Protein AF-A0A7J4HRZ2-F1 (afdb_monomer_lite)

Foldseek 3Di:
DDDPDPPDVVVVVVVVVVLCVQQDLADPPADADDPCQAAAFDLDADLQFGTYQHNLLVVLLVQLVVCCCVVCVPPCVPPVNVVVVVLVVQLVLLVQCLRLNVDRGRSHRPSRNSRVSNVVSSVVSSVSSLVVVLVVCVVVVHHNVVSVVVSVVRSCVGHVVSVVSNNPDDDQPPVLFPDSCQLVVLLVVLVVDDAQQAEDELALPQVSQVVSRYDDPNPDPVSVVCSLCVLVDALVRVLVVCVVVVHFKYKDFLVNQQVRVCVRPNNVSCVPRVVVRVVRNVPVVQWAWDDDDPNGMTMTTGDD

Radius of gyration: 27.43 Å; chains: 1; bounding box: 64×68×75 Å

Sequence (304 aa):
MSSVSVKNPEILQKLLTLWKSFTSAGGSASRAYSVNDFLIAKESNMINAPIGIGLVVSLLVLFGLLYVLWKYRSSIVEEKNSWLAITLFWLIFTFWAVNGATFPVSVARGPFRSWMLLAIPVAILAAEATYLLMRIGKKIKVPTMIVLILVVVGVLFTSGIQKYKYNTIIWPTSGSFVQSAEPFEYGQWFATIPPNTLVFLYAPRDKLVIGYNAYSCAWCEDIAVFRGTILERDVSELHSFLTSHQYEYLILNGAMDRKFFTSTFSENKTNELLPKRYEEIQKSGLFAPVYYKENMFLVLKVKY

Secondary structure (DSSP, 8-state):
------S-HHHHHHHHHHHHHHH---STT-----HHHHHS--SS-BTTB-----HHHHHHHHHHHHHHHHHHTTTTTSGGGHHHHHHHHHHHHHHHHHTTTTSSS-SSSSGGGHHHHHHHHHHHHHHHHHHHHHHHHHHTT--HHHHHHHHHHHHIIIIIHHHHHHHTS---STTT-SSTTHHHHHHHHHTTS-TT-BEEESSS-HHHHHHTT-B--TT-HHHHHHHHHTTTS-HHHHHHHHHHTT--EEEE-HHHHHHHHHHHH-HHHHHHHHHHHHHHHHHSSSEEEEEEETTTEEEEEEP-

Structure (mmCIF, N/CA/C/O backbone):
data_AF-A0A7J4HRZ2-F1
#
_entry.id   AF-A0A7J4HRZ2-F1
#
loop_
_atom_site.group_PDB
_atom_site.id
_atom_site.type_symbol
_atom_site.label_atom_id
_atom_site.label_alt_id
_atom_site.label_comp_id
_atom_site.label_asym_id
_atom_site.label_entity_id
_atom_site.label_seq_id
_atom_site.pdbx_PDB_ins_code
_atom_site.Cartn_x
_atom_site.Cartn_y
_atom_site.Cartn_z
_atom_site.occupancy
_atom_site.B_iso_or_equiv
_atom_site.auth_seq_id
_atom_site.auth_comp_id
_atom_site.auth_asym_id
_atom_site.auth_atom_id
_atom_site.pdbx_PDB_model_num
ATOM 1 N N . MET A 1 1 ? 25.160 46.588 13.344 1.00 49.69 1 MET A N 1
ATOM 2 C CA . MET A 1 1 ? 24.678 45.191 13.357 1.00 49.69 1 MET A CA 1
ATOM 3 C C . MET A 1 1 ? 25.573 44.388 12.431 1.00 49.69 1 MET A C 1
ATOM 5 O O . MET A 1 1 ? 25.513 44.578 11.226 1.00 49.69 1 MET A O 1
ATOM 9 N N . SER A 1 2 ? 26.485 43.604 12.998 1.00 52.53 2 SER A N 1
ATOM 10 C CA . SER A 1 2 ? 27.401 42.732 12.263 1.00 52.53 2 SER A CA 1
ATOM 11 C C . SER A 1 2 ? 26.620 41.559 11.671 1.00 52.53 2 SER A C 1
ATOM 13 O O . SER A 1 2 ? 25.968 40.807 12.394 1.00 52.53 2 SER A O 1
ATOM 15 N N . SER A 1 3 ? 26.653 41.418 10.349 1.00 59.59 3 SER A N 1
ATOM 16 C CA . SER A 1 3 ? 26.085 40.270 9.652 1.00 59.59 3 SER A CA 1
ATOM 17 C C . SER A 1 3 ? 26.877 39.018 10.031 1.00 59.59 3 SER A C 1
ATOM 19 O O . SER A 1 3 ? 28.076 38.908 9.775 1.00 59.59 3 SER A O 1
ATOM 21 N N . VAL A 1 4 ? 26.212 38.060 10.676 1.00 63.72 4 VAL A N 1
ATOM 22 C CA . VAL A 1 4 ? 26.792 36.738 10.928 1.00 63.72 4 VAL A CA 1
ATOM 23 C C . VAL A 1 4 ? 26.856 36.013 9.585 1.00 63.72 4 VAL A C 1
ATOM 25 O O . VAL A 1 4 ? 25.856 35.500 9.090 1.00 63.72 4 VAL A O 1
ATOM 28 N N . SER A 1 5 ? 28.034 36.022 8.965 1.00 71.56 5 SER A N 1
ATOM 29 C CA . SER A 1 5 ? 28.316 35.244 7.759 1.00 71.56 5 SER A CA 1
ATOM 30 C C . SER A 1 5 ? 28.285 33.754 8.109 1.00 71.56 5 SER A C 1
ATOM 32 O O . SER A 1 5 ? 29.153 33.253 8.830 1.00 71.56 5 SER A O 1
ATOM 34 N N . VAL A 1 6 ? 27.250 33.047 7.648 1.00 72.44 6 VAL A N 1
ATOM 35 C CA . VAL A 1 6 ? 27.119 31.593 7.810 1.00 72.44 6 VAL A CA 1
ATOM 36 C C . VAL A 1 6 ? 28.201 30.932 6.955 1.00 72.44 6 VAL A C 1
ATOM 38 O O . VAL A 1 6 ? 28.062 30.801 5.745 1.00 72.44 6 VAL A O 1
ATOM 41 N N . LYS A 1 7 ? 29.302 30.522 7.592 1.00 77.56 7 LYS A N 1
ATOM 42 C CA . LYS A 1 7 ? 30.515 30.004 6.932 1.00 77.56 7 LYS A CA 1
ATOM 43 C C . LYS A 1 7 ? 30.358 28.659 6.204 1.00 77.56 7 LYS A C 1
ATOM 45 O O . LYS A 1 7 ? 31.344 28.179 5.656 1.00 77.56 7 LYS A O 1
ATOM 50 N N . ASN A 1 8 ? 29.183 28.024 6.193 1.00 84.19 8 ASN A N 1
ATOM 51 C CA . ASN A 1 8 ? 29.030 26.732 5.522 1.00 84.19 8 ASN A CA 1
ATOM 52 C C . ASN A 1 8 ? 27.616 26.504 4.939 1.00 84.19 8 ASN A C 1
ATOM 54 O O . ASN A 1 8 ? 26.732 26.005 5.647 1.00 84.19 8 ASN A O 1
ATOM 58 N N . PRO A 1 9 ? 27.378 26.861 3.662 1.00 87.44 9 PRO A N 1
ATOM 59 C CA . PRO A 1 9 ? 26.077 26.686 3.013 1.00 87.44 9 PRO A CA 1
ATOM 60 C C . PRO A 1 9 ? 25.652 25.211 2.892 1.00 87.44 9 PRO A C 1
ATOM 62 O O . PRO A 1 9 ? 24.455 24.926 2.931 1.00 87.44 9 PRO A O 1
ATOM 65 N N . GLU A 1 10 ? 26.595 24.262 2.838 1.00 92.75 10 GLU A N 1
ATOM 66 C CA . GLU A 1 10 ? 26.275 22.830 2.750 1.00 92.75 10 GLU A CA 1
ATOM 67 C C . GLU A 1 10 ? 25.619 22.295 4.028 1.00 92.75 10 GLU A C 1
ATOM 69 O O . GLU A 1 10 ? 24.669 21.513 3.963 1.00 92.75 10 GLU A O 1
ATOM 74 N N . ILE A 1 11 ? 26.096 22.721 5.205 1.00 91.00 11 ILE A N 1
ATOM 75 C CA . ILE A 1 11 ? 25.516 22.304 6.492 1.00 91.00 11 ILE A CA 1
ATOM 76 C C . ILE A 1 11 ? 24.083 22.823 6.605 1.00 91.00 11 ILE A C 1
ATOM 78 O O . ILE A 1 11 ? 23.183 22.068 6.974 1.00 91.00 11 ILE A O 1
ATOM 82 N N . LEU A 1 12 ? 23.853 24.087 6.233 1.00 90.31 12 LEU A N 1
ATOM 83 C CA . LEU A 1 12 ? 22.515 24.672 6.232 1.00 90.31 12 LEU A CA 1
ATOM 84 C C . LEU A 1 12 ? 21.583 23.913 5.278 1.00 90.31 12 LEU A C 1
ATOM 86 O O . LEU A 1 12 ? 20.459 23.586 5.652 1.00 90.31 12 LEU A O 1
ATOM 90 N N . GLN A 1 13 ? 22.054 23.561 4.080 1.00 91.44 13 GLN A N 1
ATOM 91 C CA . GLN A 1 13 ? 21.267 22.796 3.113 1.00 91.44 13 GLN A CA 1
ATOM 92 C C . GLN A 1 13 ? 20.943 21.378 3.611 1.00 91.44 13 GLN A C 1
ATOM 94 O O . GLN A 1 13 ? 19.802 20.928 3.471 1.00 91.44 13 GLN A O 1
ATOM 99 N N . LYS A 1 14 ? 21.896 20.682 4.247 1.00 93.25 14 LYS A N 1
ATOM 100 C CA . LYS A 1 14 ? 21.658 19.371 4.879 1.00 93.25 14 LYS A CA 1
ATOM 101 C C . LYS A 1 14 ? 20.633 19.470 6.008 1.00 93.25 14 LYS A C 1
ATOM 103 O O . LYS A 1 14 ? 19.711 18.659 6.051 1.00 93.25 14 LYS A O 1
ATOM 108 N N . LEU A 1 15 ? 20.733 20.487 6.867 1.00 91.94 15 LEU A N 1
ATOM 109 C CA . LEU A 1 15 ? 19.772 20.730 7.948 1.00 91.94 15 LEU A CA 1
ATOM 110 C C . LEU A 1 15 ? 18.375 21.065 7.417 1.00 91.94 15 LEU A C 1
ATOM 112 O O . LEU A 1 15 ? 17.395 20.519 7.913 1.00 91.94 15 LEU A O 1
ATOM 116 N N . LEU A 1 16 ? 18.268 21.896 6.377 1.00 90.94 16 LEU A N 1
ATOM 117 C CA . LEU A 1 16 ? 16.991 22.206 5.727 1.00 90.94 16 LEU A CA 1
ATOM 118 C C . LEU A 1 16 ? 16.372 20.971 5.068 1.00 90.94 16 LEU A C 1
ATOM 120 O O . LEU A 1 16 ? 15.163 20.769 5.151 1.00 90.94 16 LEU A O 1
ATOM 124 N N . THR A 1 17 ? 17.189 20.121 4.445 1.00 89.62 17 THR A N 1
ATOM 125 C CA . THR A 1 17 ? 16.730 18.865 3.833 1.00 89.62 17 THR A CA 1
ATOM 126 C C . THR A 1 17 ? 16.243 17.888 4.898 1.00 89.62 17 THR A C 1
ATOM 128 O O . THR A 1 17 ? 15.174 17.295 4.753 1.00 89.62 17 THR A O 1
ATOM 131 N N . LEU A 1 18 ? 16.985 17.769 6.002 1.00 89.44 18 LEU A N 1
ATOM 132 C CA . LEU A 1 18 ? 16.605 16.967 7.158 1.00 89.44 18 LEU A CA 1
ATOM 133 C C . LEU A 1 18 ? 15.296 17.480 7.778 1.00 89.44 18 LEU A C 1
ATOM 135 O O . LEU A 1 18 ? 14.373 16.698 7.995 1.00 89.44 18 LEU A O 1
ATOM 139 N N . TRP A 1 19 ? 15.179 18.794 7.981 1.00 87.94 19 TRP A N 1
ATOM 140 C CA . TRP A 1 19 ? 13.969 19.442 8.485 1.00 87.94 19 TRP A CA 1
ATOM 141 C C . TRP A 1 19 ? 12.771 19.202 7.565 1.00 87.94 19 TRP A C 1
ATOM 143 O O . TRP A 1 19 ? 11.729 18.735 8.016 1.00 87.94 19 TRP A O 1
ATOM 153 N N . LYS A 1 20 ? 12.932 19.415 6.253 1.00 86.50 20 LYS A N 1
ATOM 154 C CA . LYS A 1 20 ? 11.901 19.125 5.245 1.00 86.50 20 LYS A CA 1
ATOM 155 C C . LYS A 1 20 ? 11.483 17.653 5.263 1.00 86.50 20 LYS A C 1
ATOM 157 O O . LYS A 1 20 ? 10.320 17.335 5.039 1.00 86.50 20 LYS A O 1
ATOM 162 N N . SER A 1 21 ? 12.416 16.750 5.551 1.00 84.75 21 SER A N 1
ATOM 163 C CA . SER A 1 21 ? 12.147 15.322 5.717 1.00 84.75 21 SER A CA 1
ATOM 164 C C . SER A 1 21 ? 11.303 15.003 6.965 1.00 84.75 21 SER A C 1
ATOM 166 O O . SER A 1 21 ? 10.549 14.032 6.929 1.00 84.75 21 SER A O 1
ATOM 168 N N . PHE A 1 22 ? 11.403 15.800 8.037 1.00 83.88 22 PHE A N 1
ATOM 169 C CA . PHE A 1 22 ? 10.576 15.674 9.250 1.00 83.88 22 PHE A CA 1
ATOM 170 C C . PHE A 1 22 ? 9.198 16.339 9.122 1.00 83.88 22 PHE A C 1
ATOM 172 O O . PHE A 1 22 ? 8.230 15.890 9.736 1.00 83.88 22 PHE A O 1
ATOM 179 N N . THR A 1 23 ? 9.090 17.405 8.328 1.00 84.31 23 THR A N 1
ATOM 180 C CA . THR A 1 23 ? 7.823 18.126 8.122 1.00 84.31 23 THR A CA 1
ATOM 181 C C . THR A 1 23 ? 7.008 17.577 6.951 1.00 84.31 23 THR A C 1
ATOM 183 O O . THR A 1 23 ? 5.796 17.762 6.895 1.00 84.31 23 THR A O 1
ATOM 186 N N . SER A 1 24 ? 7.635 16.858 6.016 1.00 83.06 24 SER A N 1
ATOM 187 C CA . SER A 1 24 ? 6.926 16.205 4.919 1.00 83.06 24 SER A CA 1
ATOM 188 C C . SER A 1 24 ? 6.319 14.878 5.366 1.00 83.06 24 SER A C 1
ATOM 190 O O . SER A 1 24 ? 7.028 13.928 5.698 1.00 83.06 24 SER A O 1
ATOM 192 N N . ALA A 1 25 ? 4.994 14.770 5.267 1.00 79.69 25 ALA A N 1
ATOM 193 C CA . ALA A 1 25 ? 4.287 13.514 5.499 1.00 79.69 25 ALA A CA 1
ATOM 194 C C . ALA A 1 25 ? 4.686 12.389 4.526 1.00 79.69 25 ALA A C 1
ATOM 196 O O . ALA A 1 25 ? 4.450 11.215 4.820 1.00 79.69 25 ALA A O 1
ATOM 197 N N . GLY A 1 26 ? 5.311 12.720 3.385 1.00 81.81 26 GLY A N 1
ATOM 198 C CA . GLY A 1 26 ? 5.715 11.763 2.351 1.00 81.81 26 GLY A CA 1
ATOM 199 C C . GLY A 1 26 ? 4.555 10.899 1.845 1.00 81.81 26 GLY A C 1
ATOM 200 O O . GLY A 1 26 ? 3.407 11.136 2.190 1.00 81.81 26 GLY A O 1
ATOM 201 N N . GLY A 1 27 ? 4.841 9.862 1.055 1.00 75.44 27 GLY A N 1
ATOM 202 C CA . GLY A 1 27 ? 3.848 8.874 0.608 1.00 75.44 27 GLY A CA 1
ATOM 203 C C . GLY A 1 27 ? 2.909 9.359 -0.506 1.00 75.44 27 GLY A C 1
ATOM 204 O O . GLY A 1 27 ? 2.382 10.464 -0.474 1.00 75.44 27 GLY A O 1
ATOM 205 N N . SER A 1 28 ? 2.664 8.497 -1.493 1.00 73.06 28 SER A N 1
ATOM 206 C CA . SER A 1 28 ? 1.896 8.832 -2.704 1.00 73.06 28 SER A CA 1
ATOM 207 C C . SER A 1 28 ? 0.395 9.045 -2.485 1.00 73.06 28 SER A C 1
ATOM 209 O O . SER A 1 28 ? -0.273 9.562 -3.371 1.00 73.06 28 SER A O 1
ATOM 211 N N . ALA A 1 29 ? -0.144 8.639 -1.334 1.00 80.88 29 ALA A N 1
ATOM 212 C CA . ALA A 1 29 ? -1.575 8.703 -1.028 1.00 80.88 29 ALA A CA 1
ATOM 213 C C . ALA A 1 29 ? -1.879 9.505 0.250 1.00 80.88 29 ALA A C 1
ATOM 215 O O . ALA A 1 29 ? -2.926 9.348 0.880 1.00 80.88 29 ALA A O 1
ATOM 216 N N . SER A 1 30 ? -0.932 10.337 0.676 1.00 84.12 30 SER A N 1
ATOM 217 C CA . SER A 1 30 ? -1.064 11.148 1.881 1.00 84.12 30 SER A CA 1
ATOM 218 C C . SER A 1 30 ? -1.935 12.365 1.613 1.00 84.12 30 SER A C 1
ATOM 220 O O . SER A 1 30 ? -1.711 13.099 0.656 1.00 84.12 30 SER A O 1
ATOM 222 N N . ARG A 1 31 ? -2.930 12.586 2.474 1.00 89.50 31 ARG A N 1
ATOM 223 C CA . ARG A 1 31 ? -3.844 13.727 2.395 1.00 89.50 31 ARG A CA 1
ATOM 224 C C . ARG A 1 31 ? -4.221 14.210 3.787 1.00 89.50 31 ARG A C 1
ATOM 226 O O . ARG A 1 31 ? -4.095 13.461 4.755 1.00 89.50 31 ARG A O 1
ATOM 233 N N . ALA A 1 32 ? -4.700 15.446 3.869 1.00 92.12 32 ALA A N 1
ATOM 234 C CA . ALA A 1 32 ? -5.362 15.947 5.063 1.00 92.12 32 ALA A CA 1
ATOM 235 C C . ALA A 1 32 ? -6.686 15.197 5.278 1.00 92.12 32 ALA A C 1
ATOM 237 O O . ALA A 1 32 ? -7.450 15.010 4.327 1.00 92.12 32 ALA A O 1
ATOM 238 N N . TYR A 1 33 ? -6.946 14.771 6.514 1.00 93.50 33 TYR A N 1
ATOM 239 C CA . TYR A 1 33 ? -8.198 14.122 6.897 1.00 93.50 33 TYR A CA 1
ATOM 240 C C . TYR A 1 33 ? -9.051 15.091 7.709 1.00 93.50 33 TYR A C 1
ATOM 242 O O . TYR A 1 33 ? -8.569 15.780 8.603 1.00 93.50 33 TYR A O 1
ATOM 250 N N . SER A 1 34 ? -10.335 15.138 7.385 1.00 95.56 34 SER A N 1
ATOM 251 C CA . SER A 1 34 ? -11.344 15.874 8.139 1.00 95.56 34 SER A CA 1
ATOM 252 C C . SER A 1 34 ? -12.011 14.965 9.171 1.00 95.56 34 SER A C 1
ATOM 254 O O . SER A 1 34 ? -11.944 13.741 9.070 1.00 95.56 34 SER A O 1
ATOM 256 N N . VAL A 1 35 ? -12.752 15.542 10.121 1.00 95.88 35 VAL A N 1
ATOM 257 C CA . VAL A 1 35 ? -13.598 14.768 11.053 1.00 95.88 35 VAL A CA 1
ATOM 258 C C . VAL A 1 35 ? -14.550 13.834 10.295 1.00 95.88 35 VAL A C 1
ATOM 260 O O . VAL A 1 35 ? -14.752 12.685 10.688 1.00 95.88 35 VAL A O 1
ATOM 263 N N . ASN A 1 36 ? -15.069 14.287 9.152 1.00 96.88 36 ASN A N 1
ATOM 264 C CA . ASN A 1 36 ? -15.947 13.491 8.302 1.00 96.88 36 ASN A CA 1
ATOM 265 C C . ASN A 1 36 ? -15.268 12.219 7.764 1.00 96.88 36 ASN A C 1
ATOM 267 O O . ASN A 1 36 ? -15.927 11.200 7.576 1.00 96.88 36 ASN A O 1
ATOM 271 N N . ASP A 1 37 ? -13.950 12.245 7.543 1.00 95.69 37 ASP A N 1
ATOM 272 C CA . ASP A 1 37 ? -13.200 11.060 7.119 1.00 95.69 37 ASP A CA 1
ATOM 273 C C . ASP A 1 37 ? -13.092 9.998 8.222 1.00 95.69 37 ASP A C 1
ATOM 275 O O . ASP A 1 37 ? -12.865 8.838 7.902 1.00 95.69 37 ASP A O 1
ATOM 279 N N . PHE A 1 38 ? -13.286 10.353 9.498 1.00 96.38 38 PHE A N 1
ATOM 280 C CA . PHE A 1 38 ? -13.367 9.390 10.602 1.00 96.38 38 PHE A CA 1
ATOM 281 C C . PHE A 1 38 ? -14.792 8.859 10.785 1.00 96.38 38 PHE A C 1
ATOM 283 O O . PHE A 1 38 ? -14.981 7.647 10.935 1.00 96.38 38 PHE A O 1
ATOM 290 N N . LEU A 1 39 ? -15.783 9.756 10.748 1.00 97.19 39 LEU A N 1
ATOM 291 C CA . LEU A 1 39 ? -17.184 9.437 11.038 1.00 97.19 39 LEU A CA 1
ATOM 292 C C . LEU A 1 39 ? -17.875 8.652 9.916 1.00 97.19 39 LEU A C 1
ATOM 294 O O . LEU A 1 39 ? -18.731 7.818 10.201 1.00 97.19 39 LEU A O 1
ATOM 298 N N . ILE A 1 40 ? -17.523 8.897 8.651 1.00 96.44 40 ILE A N 1
ATOM 299 C CA . ILE A 1 40 ? -18.178 8.266 7.499 1.00 96.44 40 ILE A CA 1
ATOM 300 C C . ILE A 1 40 ? -17.199 7.328 6.797 1.00 96.44 40 ILE A C 1
ATOM 302 O O . ILE A 1 40 ? -16.198 7.766 6.225 1.00 96.44 40 ILE A O 1
ATOM 306 N N . ALA A 1 41 ? -17.513 6.030 6.807 1.00 94.06 41 ALA A N 1
ATOM 307 C CA . ALA A 1 41 ? -16.794 5.044 6.010 1.00 94.06 41 ALA A CA 1
ATOM 308 C C . ALA A 1 41 ? -16.973 5.348 4.518 1.00 94.06 41 ALA A C 1
ATOM 310 O O . ALA A 1 41 ? -18.094 5.504 4.033 1.00 94.06 41 ALA A O 1
ATOM 311 N N . LYS A 1 42 ? -15.861 5.458 3.790 1.00 91.12 42 LYS A N 1
ATOM 312 C CA . LYS A 1 42 ? -15.889 5.782 2.360 1.00 91.12 42 LYS A CA 1
ATOM 313 C C . LYS A 1 42 ? -16.223 4.541 1.534 1.00 91.12 42 LYS A C 1
ATOM 315 O O . LYS A 1 42 ? -15.669 3.472 1.784 1.00 91.12 42 LYS A O 1
ATOM 320 N N . GLU A 1 43 ? -17.089 4.708 0.532 1.00 85.38 43 GLU A N 1
ATOM 321 C CA . GLU A 1 43 ? -17.445 3.644 -0.420 1.00 85.38 43 GLU A CA 1
ATOM 322 C C . GLU A 1 43 ? -16.293 3.299 -1.369 1.00 85.38 43 GLU A C 1
ATOM 324 O O . GLU A 1 43 ? -16.121 2.141 -1.736 1.00 85.38 43 GLU A O 1
ATOM 329 N N . SER A 1 44 ? -15.484 4.297 -1.731 1.00 83.75 44 SER A N 1
ATOM 330 C CA . SER A 1 44 ? -14.210 4.129 -2.426 1.00 83.75 44 SER A CA 1
ATOM 331 C C . SER A 1 44 ? -13.072 4.296 -1.425 1.00 83.75 44 SER A C 1
ATOM 333 O O . SER A 1 44 ? -12.949 5.355 -0.800 1.00 83.75 44 SER A O 1
ATOM 335 N N . ASN A 1 45 ? -12.236 3.278 -1.266 1.00 82.31 45 ASN A N 1
ATOM 336 C CA . ASN A 1 45 ? -11.157 3.285 -0.287 1.00 82.31 45 ASN A CA 1
ATOM 337 C C . ASN A 1 45 ? -9.778 2.978 -0.895 1.00 82.31 45 ASN A C 1
ATOM 339 O O . ASN A 1 45 ? -9.587 3.098 -2.095 1.00 82.31 45 ASN A O 1
ATOM 343 N N . MET A 1 46 ? -8.776 2.645 -0.088 1.00 81.81 46 MET A N 1
ATOM 344 C CA . MET A 1 46 ? -7.529 2.050 -0.584 1.00 81.81 46 MET A CA 1
ATOM 345 C C . MET A 1 46 ? -7.455 0.595 -0.124 1.00 81.81 46 MET A C 1
ATOM 347 O O . MET A 1 46 ? -7.850 0.314 1.007 1.00 81.81 46 MET A O 1
ATOM 351 N N . ILE A 1 47 ? -6.913 -0.307 -0.959 1.00 76.12 47 ILE A N 1
ATOM 352 C CA . ILE A 1 47 ? -6.807 -1.759 -0.667 1.00 76.12 47 ILE A CA 1
ATOM 353 C C . ILE A 1 47 ? -6.248 -2.008 0.733 1.00 76.12 47 ILE A C 1
ATOM 355 O O . ILE A 1 47 ? -6.715 -2.861 1.476 1.00 76.12 47 ILE A O 1
ATOM 359 N N . ASN A 1 48 ? -5.216 -1.251 1.090 1.00 76.19 48 ASN A N 1
ATOM 360 C CA . ASN A 1 48 ? -4.422 -1.456 2.291 1.00 76.19 48 ASN A CA 1
ATOM 361 C C . ASN A 1 48 ? -4.713 -0.444 3.408 1.00 76.19 48 ASN A C 1
ATOM 363 O O . ASN A 1 48 ? -3.992 -0.435 4.403 1.00 76.19 48 ASN A O 1
ATOM 367 N N . ALA A 1 49 ? -5.704 0.436 3.249 1.00 83.31 49 ALA A N 1
ATOM 368 C CA . ALA A 1 49 ? -5.951 1.519 4.198 1.00 83.31 49 ALA A CA 1
ATOM 369 C C . ALA A 1 49 ? -7.408 2.006 4.148 1.00 83.31 49 ALA A C 1
ATOM 371 O O . ALA A 1 49 ? -7.673 3.077 3.599 1.00 83.31 49 ALA A O 1
ATOM 372 N N . PRO A 1 50 ? -8.363 1.244 4.714 1.00 84.69 50 PRO A N 1
ATOM 373 C CA . PRO A 1 50 ? -9.746 1.676 4.766 1.00 84.69 50 PRO A CA 1
ATOM 374 C C . PRO A 1 50 ? -9.927 2.903 5.678 1.00 84.69 50 PRO A C 1
ATOM 376 O O . PRO A 1 50 ? -9.796 2.819 6.897 1.00 84.69 50 PRO A O 1
ATOM 379 N N . ILE A 1 51 ? -10.267 4.038 5.076 1.00 92.81 51 ILE A N 1
ATOM 380 C CA . ILE A 1 51 ? -10.609 5.312 5.709 1.00 92.81 51 ILE A CA 1
ATOM 381 C C . ILE A 1 51 ? -12.041 5.265 6.250 1.00 92.81 51 ILE A C 1
ATOM 383 O O . ILE A 1 51 ? -12.967 4.823 5.559 1.00 92.81 51 ILE A O 1
ATOM 387 N N . GLY A 1 52 ? -12.207 5.773 7.471 1.00 94.56 52 GLY A N 1
ATOM 388 C CA . GLY A 1 52 ? -13.482 5.872 8.175 1.00 94.56 52 GLY A CA 1
ATOM 389 C C . GLY A 1 52 ? -13.763 4.671 9.068 1.00 94.56 52 GLY A C 1
ATOM 390 O O . GLY A 1 52 ? -13.794 3.515 8.637 1.00 94.56 52 GLY A O 1
ATOM 391 N N . ILE A 1 53 ? -13.982 4.943 10.353 1.00 96.12 53 ILE A N 1
ATOM 392 C CA . ILE A 1 53 ? -14.337 3.924 11.350 1.00 96.12 53 ILE A CA 1
ATOM 393 C C . ILE A 1 53 ? -15.858 3.760 11.482 1.00 96.12 53 ILE A C 1
ATOM 395 O O . ILE A 1 53 ? -16.314 2.675 11.840 1.00 96.12 53 ILE A O 1
ATOM 399 N N . GLY A 1 54 ? -16.629 4.774 11.078 1.00 97.00 54 GLY A N 1
ATOM 400 C CA . GLY A 1 54 ? -18.092 4.785 11.124 1.00 97.00 54 GLY A CA 1
ATOM 401 C C . GLY A 1 54 ? -18.625 5.461 12.384 1.00 97.00 54 GLY A C 1
ATOM 402 O O . GLY A 1 54 ? -18.031 5.343 13.455 1.00 97.00 54 GLY A O 1
ATOM 403 N N . LEU A 1 55 ? -19.768 6.137 12.257 1.00 97.88 55 LEU A N 1
ATOM 404 C CA . LEU A 1 55 ? -20.342 6.985 13.303 1.00 97.88 55 LEU A CA 1
ATOM 405 C C . LEU A 1 55 ? -20.535 6.243 14.630 1.00 97.88 55 LEU A C 1
ATOM 407 O O . LEU A 1 55 ? -20.166 6.762 15.680 1.00 97.88 55 LEU A O 1
ATOM 411 N N . VAL A 1 56 ? -21.069 5.019 14.591 1.00 98.38 56 VAL A N 1
ATOM 412 C CA . VAL A 1 56 ? -21.312 4.225 15.806 1.00 98.38 56 VAL A CA 1
ATOM 413 C C . VAL A 1 56 ? -20.001 3.907 16.520 1.00 98.38 56 VAL A C 1
ATOM 415 O O . VAL A 1 56 ? -19.902 4.110 17.728 1.00 98.38 56 VAL A O 1
ATOM 418 N N . VAL A 1 57 ? -18.966 3.485 15.787 1.00 98.31 57 VAL A N 1
ATOM 419 C CA . VAL A 1 57 ? -17.646 3.210 16.375 1.00 98.31 57 VAL A CA 1
ATOM 420 C C . VAL A 1 57 ? -17.019 4.494 16.913 1.00 98.31 57 VAL A C 1
ATOM 422 O O . VAL A 1 57 ? -16.487 4.483 18.016 1.00 98.31 57 VAL A O 1
ATOM 425 N N . SER A 1 58 ? -17.118 5.616 16.195 1.00 98.25 58 SER A N 1
ATOM 426 C CA . SER A 1 58 ? -16.614 6.909 16.673 1.00 98.25 58 SER A CA 1
ATOM 427 C C . SER A 1 58 ? -17.266 7.343 17.988 1.00 98.25 58 SER A C 1
ATOM 429 O O . SER A 1 58 ? -16.565 7.786 18.896 1.00 98.25 58 SER A O 1
ATOM 431 N N . LEU A 1 59 ? -18.586 7.177 18.119 1.00 98.38 59 LEU A N 1
ATOM 432 C CA . LEU A 1 59 ? -19.307 7.475 19.358 1.00 98.38 59 LEU A CA 1
ATOM 433 C C . LEU A 1 59 ? -18.906 6.525 20.490 1.00 98.38 59 LEU A C 1
ATOM 435 O O . LEU A 1 59 ? -18.674 6.979 21.609 1.00 98.38 59 LEU A O 1
ATOM 439 N N . LEU A 1 60 ? -18.766 5.225 20.209 1.00 98.62 60 LEU A N 1
ATOM 440 C CA . LEU A 1 60 ? -18.273 4.256 21.190 1.00 98.62 60 LEU A CA 1
ATOM 441 C C . LEU A 1 60 ? -16.862 4.611 21.665 1.00 98.62 60 LEU A C 1
ATOM 443 O O . LEU A 1 60 ? -16.624 4.616 22.865 1.00 98.62 60 LEU A O 1
ATOM 447 N N . VAL A 1 61 ? -15.943 4.976 20.770 1.00 98.56 61 VAL A N 1
ATOM 448 C CA . VAL A 1 61 ? -14.593 5.418 21.157 1.00 98.56 61 VAL A CA 1
ATOM 449 C C . VAL A 1 61 ? -14.653 6.661 22.035 1.00 98.56 61 VAL A C 1
ATOM 451 O O . VAL A 1 61 ? -13.970 6.703 23.054 1.00 98.56 61 VAL A O 1
ATOM 454 N N . LEU A 1 62 ? -15.482 7.651 21.688 1.00 98.38 62 LEU A N 1
ATOM 455 C CA . LEU A 1 62 ? -15.645 8.860 22.494 1.00 98.38 62 LEU A CA 1
ATOM 456 C C . LEU A 1 62 ? -16.168 8.530 23.901 1.00 98.38 62 LEU A C 1
ATOM 458 O O . LEU A 1 62 ? -15.592 8.982 24.890 1.00 98.38 62 LEU A O 1
ATOM 462 N N . PHE A 1 63 ? -17.212 7.705 24.013 1.00 98.38 63 PHE A N 1
ATOM 463 C CA . PHE A 1 63 ? -17.735 7.274 25.312 1.00 98.38 63 PHE A CA 1
ATOM 464 C C . PHE A 1 63 ? -16.731 6.430 26.096 1.00 98.38 63 PHE A C 1
ATOM 466 O O . PHE A 1 63 ? -16.597 6.617 27.303 1.00 98.38 63 PHE A O 1
ATOM 473 N N . GLY A 1 64 ? -16.007 5.536 25.424 1.00 98.50 64 GLY A N 1
ATOM 474 C CA . GLY A 1 64 ? -14.963 4.707 26.018 1.00 98.50 64 GLY A CA 1
ATOM 475 C C . GLY A 1 64 ? -13.825 5.555 26.566 1.00 98.50 64 GLY A C 1
ATOM 476 O O . GLY A 1 64 ? -13.420 5.366 27.707 1.00 98.50 64 GLY A O 1
ATOM 477 N N . LEU A 1 65 ? -13.376 6.552 25.802 1.00 98.56 65 LEU A N 1
ATOM 478 C CA . LEU A 1 65 ? -12.363 7.515 26.221 1.00 98.56 65 LEU A CA 1
ATOM 479 C C . LEU A 1 65 ? -12.814 8.297 27.461 1.00 98.56 65 LEU A C 1
ATOM 481 O O . LEU A 1 65 ? -12.096 8.322 28.459 1.00 98.56 65 LEU A O 1
ATOM 485 N N . LEU A 1 66 ? -14.013 8.891 27.429 1.00 98.38 66 LEU A N 1
ATOM 486 C CA . LEU A 1 66 ? -14.562 9.637 28.566 1.00 98.38 66 LEU A CA 1
ATOM 487 C C . LEU A 1 66 ? -14.718 8.748 29.806 1.00 98.38 66 LEU A C 1
ATOM 489 O O . LEU A 1 66 ? -14.368 9.158 30.911 1.00 98.38 66 LEU A O 1
ATOM 493 N N . TYR A 1 67 ? -15.203 7.520 29.629 1.00 98.25 67 TYR A N 1
ATOM 494 C CA . TYR A 1 67 ? -15.360 6.551 30.707 1.00 98.25 67 TYR A CA 1
ATOM 495 C C . TYR A 1 67 ? -14.022 6.125 31.308 1.00 98.25 67 TYR A C 1
ATOM 497 O O . TYR A 1 67 ? -13.890 6.125 32.531 1.00 98.25 67 TYR A O 1
ATOM 505 N N . VAL A 1 68 ? -13.034 5.787 30.475 1.00 98.19 68 VAL A N 1
ATOM 506 C CA . VAL A 1 68 ? -11.698 5.387 30.928 1.00 98.19 68 VAL A CA 1
ATOM 507 C C . VAL A 1 68 ? -11.054 6.526 31.709 1.00 98.19 68 VAL A C 1
ATOM 509 O O . VAL A 1 68 ? -10.627 6.320 32.845 1.00 98.19 68 VAL A O 1
ATOM 512 N N . LEU A 1 69 ? -11.060 7.739 31.149 1.00 97.94 69 LEU A N 1
ATOM 513 C CA . LEU A 1 69 ? -10.502 8.917 31.807 1.00 97.94 69 LEU A CA 1
ATOM 514 C C . LEU A 1 69 ? -11.223 9.224 33.118 1.00 97.94 69 LEU A C 1
ATOM 516 O O . LEU A 1 69 ? -10.564 9.468 34.118 1.00 97.94 69 LEU A O 1
ATOM 520 N N . TRP A 1 70 ? -12.554 9.165 33.169 1.00 97.94 70 TRP A N 1
ATOM 521 C CA . TRP A 1 70 ? -13.289 9.435 34.405 1.00 97.94 70 TRP A CA 1
ATOM 522 C C . TRP A 1 70 ? -13.044 8.362 35.467 1.00 97.94 70 TRP A C 1
ATOM 524 O O . TRP A 1 70 ? -12.689 8.672 36.606 1.00 97.94 70 TRP A O 1
ATOM 534 N N . LYS A 1 71 ? -13.282 7.093 35.120 1.00 97.44 71 LYS A N 1
ATOM 535 C CA . LYS A 1 71 ? -13.297 5.978 36.073 1.00 97.44 71 LYS A CA 1
ATOM 536 C C . LYS A 1 71 ? -11.898 5.618 36.562 1.00 97.44 71 LYS A C 1
ATOM 538 O O . LYS A 1 71 ? -11.754 5.248 37.724 1.00 97.44 71 LYS A O 1
ATOM 543 N N . TYR A 1 72 ? -10.894 5.715 35.694 1.00 97.31 72 TYR A N 1
ATOM 544 C CA . TYR A 1 72 ? -9.528 5.288 35.987 1.00 97.31 72 TYR A CA 1
ATOM 545 C C . TYR A 1 72 ? -8.552 6.459 36.174 1.00 97.31 72 TYR A C 1
ATOM 547 O O . TYR A 1 72 ? -7.364 6.206 36.317 1.00 97.31 72 TYR A O 1
ATOM 555 N N . ARG A 1 73 ? -9.000 7.728 36.243 1.00 96.50 73 ARG A N 1
ATOM 556 C CA . ARG A 1 73 ? -8.111 8.912 36.376 1.00 96.50 73 ARG A CA 1
ATOM 557 C C . ARG A 1 73 ? -6.981 8.773 37.398 1.00 96.50 73 ARG A C 1
ATOM 559 O O . ARG A 1 73 ? -5.881 9.239 37.142 1.00 96.50 73 ARG A O 1
ATOM 566 N N . SER A 1 74 ? -7.253 8.164 38.551 1.00 97.12 74 SER A N 1
ATOM 567 C CA . SER A 1 74 ? -6.285 8.023 39.645 1.00 97.12 74 SER A CA 1
ATOM 568 C C . SER A 1 74 ? -5.507 6.710 39.611 1.00 97.12 74 SER A C 1
ATOM 570 O O . SER A 1 74 ? -4.528 6.581 40.332 1.00 97.12 74 SER A O 1
ATOM 572 N N . SER A 1 75 ? -5.942 5.739 38.806 1.00 97.31 75 SER A N 1
ATOM 573 C CA . SER A 1 75 ? -5.412 4.373 38.793 1.00 97.31 75 SER A CA 1
ATOM 574 C C . SER A 1 75 ? -4.933 3.917 37.417 1.00 97.31 75 SER A C 1
ATOM 576 O O . SER A 1 75 ? -4.574 2.755 37.259 1.00 97.31 75 SER A O 1
ATOM 578 N N . ILE A 1 76 ? -4.917 4.796 36.410 1.00 96.38 76 ILE A N 1
ATOM 579 C CA . ILE A 1 76 ? -4.568 4.445 35.025 1.00 96.38 76 ILE A CA 1
ATOM 580 C C . ILE A 1 76 ? -3.102 4.021 34.864 1.00 96.38 76 ILE A C 1
ATOM 582 O O . ILE A 1 76 ? -2.782 3.250 33.966 1.00 96.38 76 ILE A O 1
ATOM 586 N N . VAL A 1 77 ? -2.226 4.505 35.750 1.00 95.19 77 VAL A N 1
ATOM 587 C CA . VAL A 1 77 ? -0.788 4.185 35.769 1.00 95.19 77 VAL A CA 1
ATOM 588 C C . VAL A 1 77 ? -0.481 3.005 36.705 1.00 95.19 77 VAL A C 1
ATOM 590 O O . VAL A 1 77 ? 0.645 2.524 36.740 1.00 95.19 77 VAL A O 1
ATOM 593 N N . GLU A 1 78 ? -1.467 2.494 37.452 1.00 97.38 78 GLU A N 1
ATOM 594 C CA . GLU A 1 78 ? -1.274 1.279 38.252 1.00 97.38 78 GLU A CA 1
ATOM 595 C C . GLU A 1 78 ? -1.022 0.077 37.335 1.00 97.38 78 GLU A C 1
ATOM 597 O O . GLU A 1 78 ? -1.633 -0.038 36.273 1.00 97.38 78 GLU A O 1
ATOM 602 N N . GLU A 1 79 ? -0.181 -0.862 37.771 1.00 96.62 79 GLU A N 1
ATOM 603 C CA . GLU A 1 79 ? 0.259 -2.021 36.980 1.00 96.62 79 GLU A CA 1
ATOM 604 C C . GLU A 1 79 ? -0.907 -2.767 36.305 1.00 96.62 79 GLU A C 1
ATOM 606 O O . GLU A 1 79 ? -0.894 -2.980 35.091 1.00 96.62 79 GLU A O 1
ATOM 611 N N . LYS A 1 80 ? -1.982 -3.039 37.060 1.00 96.88 80 LYS A N 1
ATOM 612 C CA . LYS A 1 80 ? -3.199 -3.723 36.579 1.00 96.88 80 LYS A CA 1
ATOM 613 C C . LYS A 1 80 ? -3.966 -2.979 35.472 1.00 96.88 80 LYS A C 1
ATOM 615 O O . LYS A 1 80 ? -4.747 -3.591 34.749 1.00 96.88 80 LYS A O 1
ATOM 620 N N . ASN A 1 81 ? -3.774 -1.666 35.360 1.00 96.75 81 ASN A N 1
ATOM 621 C CA . ASN A 1 81 ? -4.461 -0.782 34.416 1.00 96.75 81 ASN A CA 1
ATOM 622 C C . ASN A 1 81 ? -3.500 -0.151 33.396 1.00 96.75 81 ASN A C 1
ATOM 624 O O . ASN A 1 81 ? -3.950 0.605 32.540 1.00 96.75 81 ASN A O 1
ATOM 628 N N . SER A 1 82 ? -2.203 -0.456 33.456 1.00 96.50 82 SER A N 1
ATOM 629 C CA . SER A 1 82 ? -1.166 0.131 32.596 1.00 96.50 82 SER A CA 1
ATOM 630 C C . SER A 1 82 ? -1.473 -0.006 31.098 1.00 96.50 82 SER A C 1
ATOM 632 O O . SER A 1 82 ? -1.181 0.893 30.309 1.00 96.50 82 SER A O 1
ATOM 634 N N . TRP A 1 83 ? -2.157 -1.081 30.701 1.00 97.56 83 TRP A N 1
ATOM 635 C CA . TRP A 1 83 ? -2.641 -1.290 29.336 1.00 97.56 83 TRP A CA 1
ATOM 636 C C . TRP A 1 83 ? -3.605 -0.188 28.856 1.00 97.56 83 TRP A C 1
ATOM 638 O O . TRP A 1 83 ? -3.614 0.128 27.665 1.00 97.56 83 TRP A O 1
ATOM 648 N N . LEU A 1 84 ? -4.376 0.448 29.751 1.00 97.69 84 LEU A N 1
ATOM 649 C CA . LEU A 1 84 ? -5.219 1.605 29.426 1.00 97.69 84 LEU A CA 1
ATOM 650 C C . LEU A 1 84 ? -4.356 2.822 29.107 1.00 97.69 84 LEU A C 1
ATOM 652 O O . LEU A 1 84 ? -4.595 3.479 28.097 1.00 97.69 84 LEU A O 1
ATOM 656 N N . ALA A 1 85 ? -3.326 3.099 29.913 1.00 97.75 85 ALA A N 1
ATOM 657 C CA . ALA A 1 85 ? -2.382 4.180 29.633 1.00 97.75 85 ALA A CA 1
ATOM 658 C C . ALA A 1 85 ? -1.679 3.969 28.282 1.00 97.75 85 ALA A C 1
ATOM 660 O O . ALA A 1 85 ? -1.626 4.892 27.468 1.00 97.75 85 ALA A O 1
ATOM 661 N N . ILE A 1 86 ? -1.228 2.738 28.005 1.00 98.12 86 ILE A N 1
ATOM 662 C CA . ILE A 1 86 ? -0.637 2.352 26.714 1.00 98.12 86 ILE A CA 1
ATOM 663 C C . ILE A 1 86 ? -1.642 2.567 25.577 1.00 98.12 86 ILE A C 1
ATOM 665 O O . ILE A 1 86 ? -1.292 3.155 24.559 1.00 98.12 86 ILE A O 1
ATOM 669 N N . THR A 1 87 ? -2.899 2.154 25.754 1.00 98.44 87 THR A N 1
ATOM 670 C CA . THR A 1 87 ? -3.959 2.327 24.748 1.00 98.44 87 THR A CA 1
ATOM 671 C C . THR A 1 87 ? -4.232 3.803 24.459 1.00 98.44 87 THR A C 1
ATOM 673 O O . THR A 1 87 ? -4.356 4.180 23.296 1.00 98.44 87 THR A O 1
ATOM 676 N N . LEU A 1 88 ? -4.295 4.657 25.486 1.00 98.38 88 LEU A N 1
ATOM 677 C CA . LEU A 1 88 ? -4.502 6.099 25.315 1.00 98.38 88 LEU A CA 1
ATOM 678 C C . LEU A 1 88 ? -3.312 6.773 24.633 1.00 98.38 88 LEU A C 1
ATOM 680 O O . LEU A 1 88 ? -3.502 7.572 23.716 1.00 98.38 88 LEU A O 1
ATOM 684 N N . PHE A 1 89 ? -2.089 6.426 25.038 1.00 97.81 89 PHE A N 1
ATOM 685 C CA . PHE A 1 89 ? -0.881 6.896 24.366 1.00 97.81 89 PHE A CA 1
ATOM 686 C C . PHE A 1 89 ? -0.878 6.471 22.893 1.00 97.81 89 PHE A C 1
ATOM 688 O O . PHE A 1 89 ? -0.652 7.293 22.004 1.00 97.81 89 PHE A O 1
ATOM 695 N N . TRP A 1 90 ? -1.211 5.208 22.621 1.00 98.00 90 TRP A N 1
ATOM 696 C CA . TRP A 1 90 ? -1.285 4.672 21.269 1.00 98.00 90 TRP A CA 1
ATOM 697 C C . TRP A 1 90 ? -2.375 5.363 20.442 1.00 98.00 90 TRP A C 1
ATOM 699 O O . TRP A 1 90 ? -2.132 5.695 19.280 1.00 98.00 90 TRP A O 1
ATOM 709 N N . LEU A 1 91 ? -3.540 5.658 21.029 1.00 98.12 91 LEU A N 1
ATOM 710 C CA . LEU A 1 91 ? -4.597 6.432 20.377 1.00 98.12 91 LEU A CA 1
ATOM 711 C C . LEU A 1 91 ? -4.082 7.808 19.946 1.00 98.12 91 LEU A C 1
ATOM 713 O O . LEU A 1 91 ? -4.242 8.172 18.786 1.00 98.12 91 LEU A O 1
ATOM 717 N N . ILE A 1 92 ? -3.439 8.553 20.849 1.00 97.19 92 ILE A N 1
ATOM 718 C CA . ILE A 1 92 ? -2.896 9.887 20.551 1.00 97.19 92 ILE A CA 1
ATOM 719 C C . ILE A 1 92 ? -1.847 9.793 19.442 1.00 97.19 92 ILE A C 1
ATOM 721 O O . ILE A 1 92 ? -1.918 10.523 18.453 1.00 97.19 92 ILE A O 1
ATOM 725 N N . PHE A 1 93 ? -0.903 8.860 19.577 1.00 96.38 93 PHE A N 1
ATOM 726 C CA . PHE A 1 93 ? 0.183 8.676 18.622 1.00 96.38 93 PHE A CA 1
ATOM 727 C C . PHE A 1 93 ? -0.331 8.308 17.225 1.00 96.38 93 PHE A C 1
ATOM 729 O O . PHE A 1 93 ? 0.075 8.906 16.230 1.00 96.38 93 PHE A O 1
ATOM 736 N N . THR A 1 94 ? -1.264 7.359 17.129 1.00 96.19 94 THR A N 1
ATOM 737 C CA . THR A 1 94 ? -1.830 6.935 15.838 1.00 96.19 94 THR A CA 1
ATOM 738 C C . THR A 1 94 ? -2.789 7.957 15.250 1.00 96.19 94 THR A C 1
ATOM 740 O O . THR A 1 94 ? -2.800 8.131 14.034 1.00 96.19 94 THR A O 1
ATOM 743 N N . PHE A 1 95 ? -3.546 8.684 16.074 1.00 95.94 95 PHE A N 1
ATOM 744 C CA . PHE A 1 95 ? -4.381 9.788 15.609 1.00 95.94 95 PHE A CA 1
ATOM 745 C C . PHE A 1 95 ? -3.530 10.919 15.023 1.00 95.94 95 PHE A C 1
ATOM 747 O O . PHE A 1 95 ? -3.843 11.433 13.946 1.00 95.94 95 PHE A O 1
ATOM 754 N N . TRP A 1 96 ? -2.418 11.263 15.680 1.00 95.19 96 TRP A N 1
ATOM 755 C CA . TRP A 1 96 ? -1.435 12.198 15.136 1.00 95.19 96 TRP A CA 1
ATOM 756 C C . TRP A 1 96 ? -0.835 11.653 13.835 1.00 95.19 96 TRP A C 1
ATOM 758 O O . TRP A 1 96 ? -0.839 12.347 12.821 1.00 95.19 96 TRP A O 1
ATOM 768 N N . ALA A 1 97 ? -0.414 10.387 13.809 1.00 94.19 97 ALA A N 1
ATOM 769 C CA . ALA A 1 97 ? 0.146 9.751 12.619 1.00 94.19 97 ALA A CA 1
ATOM 770 C C . ALA A 1 97 ? -0.820 9.744 11.418 1.00 94.19 97 ALA A C 1
ATOM 772 O O . ALA A 1 97 ? -0.385 9.983 10.293 1.00 94.19 97 ALA A O 1
ATOM 773 N N . VAL A 1 98 ? -2.118 9.492 11.631 1.00 94.88 98 VAL A N 1
ATOM 774 C CA . VAL A 1 98 ? -3.157 9.565 10.584 1.00 94.88 98 VAL A CA 1
ATOM 775 C C . VAL A 1 98 ? -3.325 10.992 10.067 1.00 94.88 98 VAL A C 1
ATOM 777 O O . VAL A 1 98 ? -3.493 11.199 8.871 1.00 94.88 98 VAL A O 1
ATOM 780 N N . ASN A 1 99 ? -3.216 11.989 10.937 1.00 94.62 99 ASN A N 1
ATOM 781 C CA . ASN A 1 99 ? -3.303 13.403 10.578 1.00 94.62 99 ASN A CA 1
ATOM 782 C C . ASN A 1 99 ? -1.928 14.025 10.258 1.00 94.62 99 ASN A C 1
ATOM 784 O O . ASN A 1 99 ? -1.783 15.245 10.238 1.00 94.62 99 ASN A O 1
ATOM 788 N N . GLY A 1 100 ? -0.898 13.216 9.983 1.00 92.00 100 GLY A N 1
ATOM 789 C CA . GLY A 1 100 ? 0.474 13.702 9.780 1.00 92.00 100 GLY A CA 1
ATOM 790 C C . GLY A 1 100 ? 0.626 14.722 8.643 1.00 92.00 100 GLY A C 1
ATOM 791 O O . GLY A 1 100 ? 1.554 15.517 8.663 1.00 92.00 100 GLY A O 1
ATOM 792 N N . ALA A 1 101 ? -0.310 14.754 7.686 1.00 89.38 101 ALA A N 1
ATOM 793 C CA . ALA A 1 101 ? -0.333 15.741 6.603 1.00 89.38 101 ALA A CA 1
ATOM 794 C C . ALA A 1 101 ? -0.808 17.144 7.033 1.00 89.38 101 ALA A C 1
ATOM 796 O O . ALA A 1 101 ? -0.533 18.109 6.327 1.00 89.38 101 ALA A O 1
ATOM 797 N N . THR A 1 102 ? -1.538 17.263 8.146 1.00 89.88 102 THR A N 1
ATOM 798 C CA . THR A 1 102 ? -2.025 18.552 8.673 1.00 89.88 102 THR A CA 1
ATOM 799 C C . THR A 1 102 ? -1.174 19.086 9.816 1.00 89.88 102 THR A C 1
ATOM 801 O O . THR A 1 102 ? -1.220 20.278 10.105 1.00 89.88 102 THR A O 1
ATOM 804 N N . PHE A 1 103 ? -0.416 18.222 10.492 1.00 86.50 103 PHE A N 1
ATOM 805 C CA . PHE A 1 103 ? 0.461 18.637 11.579 1.00 86.50 103 PHE A CA 1
ATOM 806 C C . PHE A 1 103 ? 1.806 19.161 11.049 1.00 86.50 103 PHE A C 1
ATOM 808 O O . PHE A 1 103 ? 2.316 18.646 10.057 1.00 86.50 103 PHE A O 1
ATOM 815 N N . PRO A 1 104 ? 2.422 20.155 11.719 1.00 82.50 104 PRO A N 1
ATOM 816 C CA . PRO A 1 104 ? 3.696 20.737 11.284 1.00 82.50 104 PRO A CA 1
ATOM 817 C C . PRO A 1 104 ? 4.864 19.746 11.368 1.00 82.50 104 PRO A C 1
ATOM 819 O O . PRO A 1 104 ? 5.846 19.882 10.645 1.00 82.50 104 PRO A O 1
ATOM 822 N N . VAL A 1 105 ? 4.750 18.745 12.245 1.00 84.19 105 VAL A N 1
ATOM 823 C CA . VAL A 1 105 ? 5.687 17.629 12.367 1.00 84.19 105 VAL A CA 1
ATOM 824 C C . VAL A 1 105 ? 4.932 16.355 12.019 1.00 84.19 105 VAL A C 1
ATOM 826 O O . VAL A 1 105 ? 3.970 15.992 12.708 1.00 84.19 105 VAL A O 1
ATOM 829 N N . SER A 1 106 ? 5.363 15.677 10.954 1.00 82.06 106 SER A N 1
ATOM 830 C CA . SER A 1 106 ? 4.759 14.411 10.558 1.00 82.06 106 SER A CA 1
ATOM 831 C C . SER A 1 106 ? 5.437 13.269 11.299 1.00 82.06 106 SER A C 1
ATOM 833 O O . SER A 1 106 ? 6.558 12.875 10.987 1.00 82.06 106 SER A O 1
ATOM 835 N N . VAL A 1 107 ? 4.733 12.706 12.278 1.00 81.69 107 VAL A N 1
ATOM 836 C CA . VAL A 1 107 ? 5.235 11.586 13.091 1.00 81.69 107 VAL A CA 1
ATOM 837 C C . VAL A 1 107 ? 5.288 10.274 12.298 1.00 81.69 107 VAL A C 1
ATOM 839 O O . VAL A 1 107 ? 6.041 9.367 12.641 1.00 81.69 107 VAL A O 1
ATOM 842 N N . ALA A 1 108 ? 4.533 10.173 11.199 1.00 81.38 108 ALA A N 1
ATOM 843 C CA . ALA A 1 108 ? 4.541 9.012 10.317 1.00 81.38 108 ALA A CA 1
ATOM 844 C C . ALA A 1 108 ? 4.717 9.418 8.853 1.00 81.38 108 ALA A C 1
ATOM 846 O O . ALA A 1 108 ? 4.093 10.366 8.374 1.00 81.38 108 ALA A O 1
ATOM 847 N N . ARG A 1 109 ? 5.533 8.655 8.118 1.00 83.19 109 ARG A N 1
ATOM 848 C CA . ARG A 1 109 ? 5.582 8.742 6.657 1.00 83.19 109 ARG A CA 1
ATOM 849 C C . ARG A 1 109 ? 4.466 7.892 6.058 1.00 83.19 109 ARG A C 1
ATOM 851 O O . ARG A 1 109 ? 4.376 6.699 6.336 1.00 83.19 109 ARG A O 1
ATOM 858 N N . GLY A 1 110 ? 3.636 8.496 5.216 1.00 85.94 110 GLY A N 1
ATOM 859 C CA . GLY A 1 110 ? 2.450 7.858 4.645 1.00 85.94 110 GLY A CA 1
ATOM 860 C C . GLY A 1 110 ? 1.282 7.715 5.631 1.00 85.94 110 GLY A C 1
ATOM 861 O O . GLY A 1 110 ? 0.885 6.581 5.906 1.00 85.94 110 GLY A O 1
ATOM 862 N N . PRO A 1 111 ? 0.676 8.824 6.108 1.00 89.06 111 PRO A N 1
ATOM 863 C CA . PRO A 1 111 ? -0.465 8.820 7.030 1.00 89.06 111 PRO A CA 1
ATOM 864 C C . PRO A 1 111 ? -1.623 7.883 6.670 1.00 89.06 111 PRO A C 1
ATOM 866 O O . PRO A 1 111 ? -2.304 7.372 7.554 1.00 89.06 111 PRO A O 1
ATOM 869 N N . PHE A 1 112 ? -1.834 7.600 5.380 1.00 88.50 112 PHE A N 1
ATOM 870 C CA . PHE A 1 112 ? -2.837 6.628 4.940 1.00 88.50 112 PHE A CA 1
ATOM 871 C C . PHE A 1 112 ? -2.621 5.228 5.546 1.00 88.50 112 PHE A C 1
ATOM 873 O O . PHE A 1 112 ? -3.587 4.568 5.908 1.00 88.50 112 PHE A O 1
ATOM 880 N N . ARG A 1 113 ? -1.375 4.784 5.754 1.00 90.19 113 ARG A N 1
ATOM 881 C CA . ARG A 1 113 ? -1.094 3.474 6.368 1.00 90.19 113 ARG A CA 1
ATOM 882 C C . ARG A 1 113 ? -1.360 3.455 7.868 1.00 90.19 113 ARG A C 1
ATOM 884 O O . ARG A 1 113 ? -1.618 2.393 8.416 1.00 90.19 113 ARG A O 1
ATOM 891 N N . SER A 1 114 ? -1.348 4.607 8.528 1.00 93.44 114 SER A N 1
ATOM 892 C CA . SER A 1 114 ? -1.548 4.705 9.976 1.00 93.44 114 SER A CA 1
ATOM 893 C C . SER A 1 114 ? -2.979 4.366 10.408 1.00 93.44 114 SER A C 1
ATOM 895 O O . SER A 1 114 ? -3.194 4.053 11.577 1.00 93.44 114 SER A O 1
ATOM 897 N N . TRP A 1 115 ? -3.949 4.350 9.484 1.00 94.00 115 TRP A N 1
ATOM 898 C CA . TRP A 1 115 ? -5.335 3.956 9.769 1.00 94.00 115 TRP A CA 1
ATOM 899 C C . TRP A 1 115 ? -5.447 2.541 10.344 1.00 94.00 115 TRP A C 1
ATOM 901 O O . TRP A 1 115 ? -6.235 2.321 11.263 1.00 94.00 115 TRP A O 1
ATOM 911 N N . MET A 1 116 ? -4.635 1.593 9.860 1.00 93.38 116 MET A N 1
ATOM 912 C CA . MET A 1 116 ? -4.650 0.221 10.387 1.00 93.38 116 MET A CA 1
ATOM 913 C C . MET A 1 116 ? -4.128 0.157 11.827 1.00 93.38 116 MET A C 1
ATOM 915 O O . MET A 1 116 ? -4.633 -0.617 12.631 1.00 93.38 116 MET A O 1
ATOM 919 N N . LEU A 1 117 ? -3.151 1.005 12.166 1.00 94.50 117 LEU A N 1
ATOM 920 C CA . LEU A 1 117 ? -2.590 1.080 13.514 1.00 94.50 117 LEU A CA 1
ATOM 921 C C . LEU A 1 117 ? -3.561 1.773 14.472 1.00 94.50 117 LEU A C 1
ATOM 923 O O . LEU A 1 117 ? -3.707 1.328 15.604 1.00 94.50 117 LEU A O 1
ATOM 927 N N . LEU A 1 118 ? -4.265 2.812 14.005 1.00 96.56 118 LEU A N 1
ATOM 928 C CA . LEU A 1 118 ? -5.317 3.495 14.763 1.00 96.56 118 LEU A CA 1
ATOM 929 C C . LEU A 1 118 ? -6.478 2.556 15.124 1.00 96.56 118 LEU A C 1
ATOM 931 O O . LEU A 1 118 ? -7.096 2.717 16.176 1.00 96.56 118 LEU A O 1
ATOM 935 N N . ALA A 1 119 ? -6.773 1.565 14.278 1.00 95.81 119 ALA A N 1
ATOM 936 C CA . ALA A 1 119 ? -7.866 0.626 14.512 1.00 95.81 119 ALA A CA 1
ATOM 937 C C . ALA A 1 119 ? -7.711 -0.168 15.824 1.00 95.81 119 ALA A C 1
ATOM 939 O O . ALA A 1 119 ? -8.721 -0.523 16.428 1.00 95.81 119 ALA A O 1
ATOM 940 N N . ILE A 1 120 ? -6.478 -0.402 16.289 1.00 97.19 120 ILE A N 1
ATOM 941 C CA . ILE A 1 120 ? -6.193 -1.178 17.505 1.00 97.19 120 ILE A CA 1
ATOM 942 C C . ILE A 1 120 ? -6.695 -0.455 18.770 1.00 97.19 120 ILE A C 1
ATOM 944 O O . ILE A 1 120 ? -7.598 -0.983 19.423 1.00 97.19 120 ILE A O 1
ATOM 948 N N . PRO A 1 121 ? -6.209 0.755 19.122 1.00 98.31 121 PRO A N 1
ATOM 949 C CA . PRO A 1 121 ? -6.720 1.468 20.291 1.00 98.31 121 PRO A CA 1
ATOM 950 C C . PRO A 1 121 ? -8.200 1.855 20.148 1.00 98.31 121 PRO A C 1
ATOM 952 O O . PRO A 1 121 ? -8.927 1.869 21.140 1.00 98.31 121 PRO A O 1
ATOM 955 N N . VAL A 1 122 ? -8.676 2.102 18.920 1.00 98.19 122 VAL A N 1
ATOM 956 C CA . VAL A 1 122 ? -10.103 2.320 18.631 1.00 98.19 122 VAL A CA 1
ATOM 957 C C . VAL A 1 122 ? -10.951 1.110 19.033 1.00 98.19 122 VAL A C 1
ATOM 959 O O . VAL A 1 122 ? -11.959 1.281 19.717 1.00 98.19 122 VAL A O 1
ATOM 962 N N . ALA A 1 123 ? -10.551 -0.106 18.651 1.00 98.12 123 ALA A N 1
ATOM 963 C CA . ALA A 1 123 ? -11.295 -1.321 18.975 1.00 98.12 123 ALA A CA 1
ATOM 964 C C . ALA A 1 123 ? -11.348 -1.573 20.489 1.00 98.12 123 ALA A C 1
ATOM 966 O O . ALA A 1 123 ? -12.409 -1.901 21.019 1.00 98.12 123 ALA A O 1
ATOM 967 N N . ILE A 1 124 ? -10.231 -1.354 21.190 1.00 98.44 124 ILE A N 1
ATOM 968 C CA . ILE A 1 124 ? -10.140 -1.515 22.648 1.00 98.44 124 ILE A CA 1
ATOM 969 C C . ILE A 1 124 ? -11.087 -0.540 23.366 1.00 98.44 124 ILE A C 1
ATOM 971 O O . ILE A 1 124 ? -11.896 -0.955 24.198 1.00 98.44 124 ILE A O 1
ATOM 975 N N . LEU A 1 125 ? -11.049 0.751 23.020 1.00 98.62 125 LEU A N 1
ATOM 976 C CA . LEU A 1 125 ? -11.921 1.752 23.645 1.00 98.62 125 LEU A CA 1
ATOM 977 C C . LEU A 1 125 ? -13.399 1.538 23.304 1.00 98.62 125 LEU A C 1
ATOM 979 O O . LEU A 1 125 ? -14.262 1.708 24.166 1.00 98.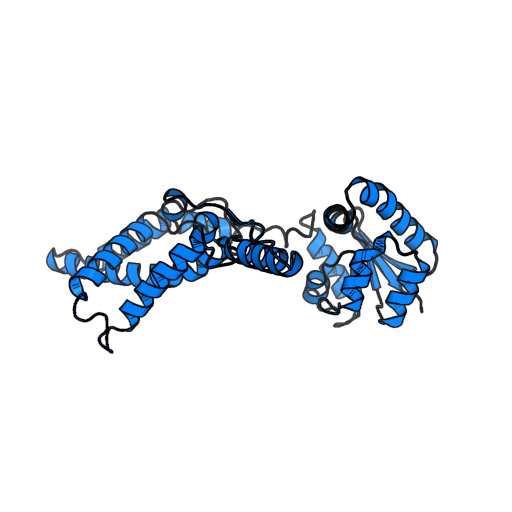62 125 LEU A O 1
ATOM 983 N N . ALA A 1 126 ? -13.704 1.126 22.071 1.00 98.50 126 ALA A N 1
ATOM 984 C CA . ALA A 1 126 ? -15.068 0.786 21.682 1.00 98.50 126 ALA A CA 1
ATOM 985 C C . ALA A 1 126 ? -15.601 -0.434 22.457 1.00 98.50 126 ALA A C 1
ATOM 987 O O . ALA A 1 126 ? -16.783 -0.463 22.817 1.00 98.50 126 ALA A O 1
ATOM 988 N N . ALA A 1 127 ? -14.745 -1.415 22.761 1.00 98.31 127 ALA A N 1
ATOM 989 C CA . ALA A 1 127 ? -15.102 -2.561 23.594 1.00 98.31 127 ALA A CA 1
ATOM 990 C C . ALA A 1 127 ? -15.408 -2.141 25.043 1.00 98.31 127 ALA A C 1
ATOM 992 O O . ALA A 1 127 ? -16.447 -2.532 25.577 1.00 98.31 127 ALA A O 1
ATOM 993 N N . GLU A 1 128 ? -14.582 -1.279 25.647 1.00 98.06 128 GLU A N 1
ATOM 994 C CA . GLU A 1 128 ? -14.837 -0.714 26.984 1.00 98.06 128 GLU A CA 1
ATOM 995 C C . GLU A 1 128 ? -16.166 0.054 27.047 1.00 98.06 128 GLU A C 1
ATOM 997 O O . GLU A 1 128 ? -16.967 -0.133 27.969 1.00 98.06 128 GLU A O 1
ATOM 1002 N N . ALA A 1 129 ? -16.454 0.873 26.032 1.00 98.50 129 ALA A N 1
ATOM 1003 C CA . ALA A 1 129 ? -17.725 1.584 25.929 1.00 98.50 129 ALA A CA 1
ATOM 1004 C C . ALA A 1 129 ? -18.914 0.629 25.790 1.00 98.50 129 ALA A C 1
ATOM 1006 O O . ALA A 1 129 ? -19.936 0.794 26.455 1.00 98.50 129 ALA A O 1
ATOM 1007 N N . THR A 1 130 ? -18.774 -0.406 24.961 1.00 98.50 130 THR A N 1
ATOM 1008 C CA . THR A 1 130 ? -19.810 -1.427 24.782 1.00 98.50 130 THR A CA 1
ATOM 1009 C C . THR A 1 130 ? -20.079 -2.157 26.098 1.00 98.50 130 THR A C 1
ATOM 1011 O O . THR A 1 130 ? -21.235 -2.310 26.495 1.00 98.50 130 THR A O 1
ATOM 1014 N N . TYR A 1 131 ? -19.031 -2.532 26.835 1.00 98.19 131 TYR A N 1
ATOM 1015 C CA . TYR A 1 131 ? -19.159 -3.148 28.154 1.00 98.19 131 TYR A CA 1
ATOM 1016 C C . TYR A 1 131 ? -19.865 -2.225 29.160 1.00 98.19 131 TYR A C 1
ATOM 1018 O O . TYR A 1 131 ? -20.755 -2.664 29.897 1.00 98.19 131 TYR A O 1
ATOM 1026 N N . LEU A 1 132 ? -19.536 -0.929 29.163 1.00 98.25 132 LEU A N 1
ATOM 1027 C CA . LEU A 1 132 ? -20.243 0.068 29.967 1.00 98.25 132 LEU A CA 1
ATOM 1028 C C . LEU A 1 132 ? -21.738 0.123 29.617 1.00 98.25 132 LEU A C 1
ATOM 1030 O O . LEU A 1 132 ? -22.573 0.048 30.522 1.00 98.25 132 LEU A O 1
ATOM 1034 N N . LEU A 1 133 ? -22.084 0.212 28.329 1.00 98.19 133 LEU A N 1
ATOM 1035 C CA . LEU A 1 133 ? -23.475 0.247 27.866 1.00 98.19 133 LEU A CA 1
ATOM 1036 C C . LEU A 1 133 ? -24.242 -1.006 28.295 1.00 98.19 133 LEU A C 1
ATOM 1038 O O . LEU A 1 133 ? -25.372 -0.903 28.766 1.00 98.19 133 LEU A O 1
ATOM 1042 N N . MET A 1 134 ? -23.617 -2.183 28.227 1.00 98.25 134 MET A N 1
ATOM 1043 C CA . MET A 1 134 ? -24.211 -3.429 28.717 1.00 98.25 134 MET A CA 1
ATOM 1044 C C . MET A 1 134 ? -24.482 -3.391 30.227 1.00 98.25 134 MET A C 1
ATOM 1046 O O . MET A 1 134 ? -25.533 -3.855 30.676 1.00 98.25 134 MET A O 1
ATOM 1050 N N . ARG A 1 135 ? -23.568 -2.826 31.030 1.00 98.12 135 ARG A N 1
ATOM 1051 C CA . ARG A 1 135 ? -23.769 -2.659 32.482 1.00 98.12 135 ARG A CA 1
ATOM 1052 C C . ARG A 1 135 ? -24.887 -1.672 32.800 1.00 98.12 135 ARG A C 1
ATOM 1054 O O . ARG A 1 135 ? -25.656 -1.928 33.724 1.00 98.12 135 ARG A O 1
ATOM 1061 N N . ILE A 1 136 ? -24.977 -0.566 32.062 1.00 98.06 136 ILE A N 1
ATOM 1062 C CA . ILE A 1 136 ? -26.073 0.401 32.197 1.00 98.06 136 ILE A CA 1
ATOM 1063 C C . ILE A 1 136 ? -27.393 -0.272 31.815 1.00 98.06 136 ILE A C 1
ATOM 1065 O O . ILE A 1 136 ? -28.331 -0.227 32.604 1.00 98.06 136 ILE A O 1
ATOM 1069 N N . GLY A 1 137 ? -27.427 -0.983 30.684 1.00 97.56 137 GLY A N 1
ATOM 1070 C CA . GLY A 1 137 ? -28.573 -1.766 30.222 1.00 97.56 137 GLY A CA 1
ATOM 1071 C C . GLY A 1 137 ? -29.100 -2.713 31.299 1.00 97.56 137 GLY A C 1
ATOM 1072 O O . GLY A 1 137 ? -30.280 -2.660 31.635 1.00 97.56 137 GLY A O 1
ATOM 1073 N N . LYS A 1 138 ? -28.215 -3.484 31.947 1.00 97.94 138 LYS A N 1
ATOM 1074 C CA . LYS A 1 138 ? -28.594 -4.352 33.077 1.00 97.94 138 LYS A CA 1
ATOM 1075 C C . LYS A 1 138 ? -29.275 -3.584 34.220 1.00 97.94 138 LYS A C 1
ATOM 1077 O O . LYS A 1 138 ? -30.251 -4.085 34.770 1.00 97.94 138 LYS A O 1
ATOM 1082 N N . LYS A 1 139 ? -28.809 -2.374 34.566 1.00 98.00 139 LYS A N 1
ATOM 1083 C CA . LYS A 1 139 ? -29.424 -1.544 35.626 1.00 98.00 139 LYS A CA 1
ATOM 1084 C C . LYS A 1 139 ? -30.837 -1.082 35.268 1.00 98.00 139 LYS A C 1
ATOM 1086 O O . LYS A 1 139 ? -31.688 -1.025 36.146 1.00 98.00 139 LYS A O 1
ATOM 1091 N N . ILE A 1 140 ? -31.088 -0.794 33.992 1.00 98.19 140 ILE A N 1
ATOM 1092 C CA . ILE A 1 140 ? -32.411 -0.404 33.477 1.00 98.19 140 ILE A CA 1
ATOM 1093 C C . ILE A 1 140 ? -33.231 -1.599 32.960 1.00 98.19 140 ILE A C 1
ATOM 1095 O O . ILE A 1 140 ? -34.203 -1.410 32.237 1.00 98.19 140 ILE A O 1
ATOM 1099 N N . LYS A 1 141 ? -32.850 -2.834 33.325 1.00 98.06 141 LYS A N 1
ATOM 1100 C CA . LYS A 1 141 ? -33.516 -4.091 32.929 1.00 98.06 141 LYS A CA 1
ATOM 1101 C C . LYS A 1 141 ? -33.575 -4.345 31.413 1.00 98.06 141 LYS A C 1
ATOM 1103 O O . LYS A 1 141 ? -34.391 -5.138 30.956 1.00 98.06 141 LYS A O 1
ATOM 1108 N N . VAL A 1 142 ? -32.683 -3.736 30.633 1.00 98.25 142 VAL A N 1
ATOM 1109 C CA . VAL A 1 142 ? -32.491 -4.066 29.215 1.00 98.25 142 VAL A CA 1
ATOM 1110 C C . VAL A 1 142 ? -31.551 -5.277 29.110 1.00 98.25 142 VAL A C 1
ATOM 1112 O O . VAL A 1 142 ? -30.417 -5.212 29.602 1.00 98.25 142 VAL A O 1
ATOM 1115 N N . PRO A 1 143 ? -31.972 -6.384 28.466 1.00 97.88 143 PRO A N 1
ATOM 1116 C CA . PRO A 1 143 ? -31.118 -7.544 28.248 1.00 97.88 143 PRO A CA 1
ATOM 1117 C C . PRO A 1 143 ? -29.821 -7.183 27.519 1.00 97.88 143 PRO A C 1
ATOM 1119 O O . PRO A 1 143 ? -29.826 -6.487 26.504 1.00 97.88 143 PRO A O 1
ATOM 1122 N N . THR A 1 144 ? -28.696 -7.723 27.994 1.00 97.88 144 THR A N 1
ATOM 1123 C CA . THR A 1 144 ? -27.366 -7.502 27.397 1.00 97.88 144 THR A CA 1
ATOM 1124 C C . THR A 1 144 ? -27.317 -7.867 25.912 1.00 97.88 144 THR A C 1
ATOM 1126 O O . THR A 1 144 ? -26.634 -7.197 25.140 1.00 97.88 144 THR A O 1
ATOM 1129 N N . MET A 1 145 ? -28.089 -8.877 25.503 1.00 98.00 145 MET A N 1
ATOM 1130 C CA . MET A 1 145 ? -28.175 -9.305 24.109 1.00 98.00 145 MET A CA 1
ATOM 1131 C C . MET A 1 145 ? -28.726 -8.206 23.192 1.00 98.00 145 MET A C 1
ATOM 1133 O O . MET A 1 145 ? -28.204 -8.007 22.101 1.00 98.00 145 MET A O 1
ATOM 1137 N N . ILE A 1 146 ? -29.723 -7.442 23.652 1.00 98.19 146 ILE A N 1
ATOM 1138 C CA . ILE A 1 146 ? -30.307 -6.343 22.871 1.00 98.19 146 ILE A CA 1
ATOM 1139 C C . ILE A 1 146 ? -29.265 -5.246 22.646 1.00 98.19 146 ILE A C 1
ATOM 1141 O O . ILE A 1 146 ? -29.100 -4.781 21.523 1.00 98.19 146 ILE A O 1
ATOM 1145 N N . VAL A 1 147 ? -28.508 -4.878 23.687 1.00 98.06 147 VAL A N 1
ATOM 1146 C CA . VAL A 1 147 ? -27.426 -3.886 23.568 1.00 98.06 147 VAL A CA 1
ATOM 1147 C C . VAL A 1 147 ? -26.376 -4.345 22.554 1.00 98.06 147 VAL A C 1
ATOM 1149 O O . VAL A 1 147 ? -25.976 -3.558 21.699 1.00 98.06 147 VAL A O 1
ATOM 1152 N N . LEU A 1 148 ? -25.959 -5.616 22.610 1.00 98.06 148 LEU A N 1
ATOM 1153 C CA . LEU A 1 148 ? -24.981 -6.150 21.660 1.00 98.06 148 LEU A CA 1
ATOM 1154 C C . LEU A 1 148 ? -25.515 -6.134 20.223 1.00 98.06 148 LEU A C 1
ATOM 1156 O O . LEU A 1 148 ? -24.801 -5.694 19.328 1.00 98.06 148 LEU A O 1
ATOM 1160 N N . ILE A 1 149 ? -26.764 -6.563 20.006 1.00 98.31 149 ILE A N 1
ATOM 1161 C CA . ILE A 1 149 ? -27.402 -6.544 18.681 1.00 98.31 149 ILE A CA 1
ATOM 1162 C C . ILE A 1 149 ? -27.440 -5.118 18.131 1.00 98.31 149 ILE A C 1
ATOM 1164 O O . ILE A 1 149 ? -27.034 -4.907 16.993 1.00 98.31 149 ILE A O 1
ATOM 1168 N N . LEU A 1 150 ? -27.860 -4.133 18.930 1.00 98.44 150 LEU A N 1
ATOM 1169 C CA . LEU A 1 150 ? -27.915 -2.733 18.498 1.00 98.44 150 LEU A CA 1
ATOM 1170 C C . LEU A 1 150 ? -26.536 -2.195 18.103 1.00 98.44 150 LEU A C 1
ATOM 1172 O O . LEU A 1 150 ? -26.414 -1.523 17.081 1.00 98.44 150 LEU A O 1
ATOM 1176 N N . VAL A 1 151 ? -25.495 -2.520 18.876 1.00 98.31 151 VAL A N 1
ATOM 1177 C CA . VAL A 1 151 ? -24.116 -2.137 18.545 1.00 98.31 151 VAL A CA 1
ATOM 1178 C C . VAL A 1 151 ? -23.666 -2.799 17.245 1.00 98.31 151 VAL A C 1
ATOM 1180 O O . VAL A 1 151 ? -23.195 -2.104 16.350 1.00 98.31 151 VAL A O 1
ATOM 1183 N N . VAL A 1 152 ? -23.845 -4.115 17.103 1.00 98.25 152 VAL A N 1
ATOM 1184 C CA . VAL A 1 152 ? -23.432 -4.861 15.902 1.00 98.25 152 VAL A CA 1
ATOM 1185 C C . VAL A 1 152 ? -24.158 -4.347 14.662 1.00 98.25 152 VAL A C 1
ATOM 1187 O O . VAL A 1 152 ? -23.510 -4.018 13.672 1.00 98.25 152 VAL A O 1
ATOM 1190 N N . VAL A 1 153 ? -25.483 -4.210 14.726 1.00 98.31 153 VAL A N 1
ATOM 1191 C CA . VAL A 1 153 ? -26.300 -3.656 13.639 1.00 98.31 153 VAL A CA 1
ATOM 1192 C C . VAL A 1 153 ? -25.829 -2.241 13.298 1.00 98.31 153 VAL A C 1
ATOM 1194 O O . VAL A 1 153 ? -25.561 -1.947 12.135 1.00 98.31 153 VAL A O 1
ATOM 1197 N N . GLY A 1 154 ? -25.628 -1.380 14.297 1.00 98.19 154 GLY A N 1
ATOM 1198 C CA . GLY A 1 154 ? -25.125 -0.024 14.087 1.00 98.19 154 GLY A CA 1
ATOM 1199 C C . GLY A 1 154 ? -23.760 0.016 13.391 1.00 98.19 154 GLY A C 1
ATOM 1200 O O . GLY A 1 154 ? -23.562 0.798 12.459 1.00 98.19 154 GLY A O 1
ATOM 1201 N N . VAL A 1 155 ? -22.824 -0.847 13.790 1.00 98.00 155 VAL A N 1
ATOM 1202 C CA . VAL A 1 155 ? -21.510 -0.967 13.138 1.00 98.00 155 VAL A CA 1
ATOM 1203 C C . VAL A 1 155 ? -21.659 -1.459 11.697 1.00 98.00 155 VAL A C 1
ATOM 1205 O O . VAL A 1 155 ? -21.053 -0.881 10.795 1.00 98.00 155 VAL A O 1
ATOM 1208 N N . LEU A 1 156 ? -22.496 -2.471 11.450 1.00 97.50 156 LEU A N 1
ATOM 1209 C CA . LEU A 1 156 ? -22.736 -2.995 10.104 1.00 97.50 156 LEU A CA 1
ATOM 1210 C C . LEU A 1 156 ? -23.277 -1.918 9.157 1.00 97.50 156 LEU A C 1
ATOM 1212 O O . LEU A 1 156 ? -22.741 -1.759 8.063 1.00 97.50 156 LEU A O 1
ATOM 1216 N N . PHE A 1 157 ? -24.273 -1.140 9.587 1.00 97.00 157 PHE A N 1
ATOM 1217 C CA . PHE A 1 157 ? -24.883 -0.103 8.750 1.00 97.00 157 PHE A CA 1
ATOM 1218 C C . PHE A 1 157 ? -24.011 1.152 8.577 1.00 97.00 157 PHE A C 1
ATOM 1220 O O . PHE A 1 157 ? -24.078 1.800 7.531 1.00 97.00 157 PHE A O 1
ATOM 1227 N N . THR A 1 158 ? -23.180 1.505 9.563 1.00 96.88 158 THR A N 1
ATOM 1228 C CA . THR A 1 158 ? -22.365 2.736 9.495 1.00 96.88 158 THR A CA 1
ATOM 1229 C C . THR A 1 158 ? -20.965 2.548 8.921 1.00 96.88 158 THR A C 1
ATOM 1231 O O . THR A 1 158 ? -20.374 3.524 8.453 1.00 96.88 158 THR A O 1
ATOM 1234 N N . SER A 1 159 ? -20.409 1.334 8.947 1.00 95.62 159 SER A N 1
ATOM 1235 C CA . SER A 1 159 ? -19.110 1.066 8.317 1.00 95.62 159 SER A CA 1
ATOM 1236 C C . SER A 1 159 ? -18.900 -0.351 7.792 1.00 95.62 159 SER A C 1
ATOM 1238 O O . SER A 1 159 ? -18.098 -0.530 6.873 1.00 95.62 159 SER A O 1
ATOM 1240 N N . GLY A 1 160 ? -19.574 -1.360 8.347 1.00 94.75 160 GLY A N 1
ATOM 1241 C CA . GLY A 1 160 ? -19.351 -2.761 7.986 1.00 94.75 160 GLY A CA 1
ATOM 1242 C C . GLY A 1 160 ? -19.692 -3.076 6.530 1.00 94.75 160 GLY A C 1
ATOM 1243 O O . GLY A 1 160 ? -18.856 -3.636 5.825 1.00 94.75 160 GLY A O 1
ATOM 1244 N N . ILE A 1 161 ? -20.875 -2.678 6.053 1.00 94.38 161 ILE A N 1
ATOM 1245 C CA . ILE A 1 161 ? -21.337 -2.959 4.683 1.00 94.38 161 ILE A CA 1
ATOM 1246 C C . ILE A 1 161 ? -20.444 -2.268 3.647 1.00 94.38 161 ILE A C 1
ATOM 1248 O O . ILE A 1 161 ? -20.037 -2.895 2.670 1.00 94.38 161 ILE A O 1
ATOM 1252 N N . GLN A 1 162 ? -20.094 -1.000 3.872 1.00 92.38 162 GLN A N 1
ATOM 1253 C CA . GLN A 1 162 ? -19.243 -0.223 2.968 1.00 92.38 162 GLN A CA 1
ATOM 1254 C C . GLN A 1 162 ? -17.858 -0.872 2.852 1.00 92.38 162 GLN A C 1
ATOM 1256 O O . GLN A 1 162 ? -17.356 -1.086 1.749 1.00 92.38 162 GLN A O 1
ATOM 1261 N N . LYS A 1 163 ? -17.268 -1.261 3.991 1.00 91.31 163 LYS A N 1
ATOM 1262 C CA . LYS A 1 163 ? -15.973 -1.954 4.028 1.00 91.31 163 LYS A CA 1
ATOM 1263 C C . LYS A 1 163 ? -16.044 -3.342 3.405 1.00 91.31 163 LYS A C 1
ATOM 1265 O O . LYS A 1 163 ? -15.115 -3.723 2.702 1.00 91.31 163 LYS A O 1
ATOM 1270 N N . TYR A 1 164 ? -17.115 -4.094 3.639 1.00 91.88 164 TYR A N 1
ATOM 1271 C CA . TYR A 1 164 ? -17.296 -5.417 3.050 1.00 91.88 164 TYR A CA 1
ATOM 1272 C C . TYR A 1 164 ? -17.404 -5.335 1.527 1.00 91.88 164 TYR A C 1
ATOM 1274 O O . TYR A 1 164 ? -16.631 -5.987 0.829 1.00 91.88 164 TYR A O 1
ATOM 1282 N N . LYS A 1 165 ? -18.292 -4.474 1.010 1.00 91.19 165 LYS A N 1
ATOM 1283 C CA . LYS A 1 165 ? -18.468 -4.253 -0.431 1.00 91.19 165 LYS A CA 1
ATOM 1284 C C . LYS A 1 165 ? -17.140 -3.898 -1.086 1.00 91.19 165 LYS A C 1
ATOM 1286 O O . LYS A 1 165 ? -16.787 -4.478 -2.101 1.00 91.19 165 LYS A O 1
ATOM 1291 N N . TYR A 1 166 ? -16.384 -2.990 -0.477 1.00 87.81 166 TYR A N 1
ATOM 1292 C CA . TYR A 1 166 ? -15.124 -2.531 -1.040 1.00 87.81 166 TYR A CA 1
ATOM 1293 C C . TYR A 1 166 ? -13.995 -3.570 -0.968 1.00 87.81 166 TYR A C 1
ATOM 1295 O O . TYR A 1 166 ? -13.215 -3.693 -1.903 1.00 87.81 166 TYR A O 1
ATOM 1303 N N . ASN A 1 167 ? -13.912 -4.362 0.103 1.00 86.50 167 ASN A N 1
ATOM 1304 C CA . ASN A 1 167 ? -12.900 -5.419 0.217 1.00 86.50 167 ASN A CA 1
ATOM 1305 C C . ASN A 1 167 ? -13.209 -6.661 -0.635 1.00 86.50 167 ASN A C 1
ATOM 1307 O O . ASN A 1 167 ? -12.323 -7.488 -0.825 1.00 86.50 167 ASN A O 1
ATOM 1311 N N . THR A 1 168 ? -14.437 -6.797 -1.142 1.00 87.44 168 THR A N 1
ATOM 1312 C CA . THR A 1 168 ? -14.875 -7.943 -1.957 1.00 87.44 168 THR A CA 1
ATOM 1313 C C . THR A 1 168 ? -14.962 -7.642 -3.452 1.00 87.44 168 THR A C 1
ATOM 1315 O O . THR A 1 168 ? -15.259 -8.546 -4.231 1.00 87.44 168 THR A O 1
ATOM 1318 N N . ILE A 1 169 ? -14.677 -6.407 -3.886 1.00 86.06 169 ILE A N 1
ATOM 1319 C CA . ILE A 1 169 ? -14.559 -6.117 -5.319 1.00 86.06 169 ILE A CA 1
ATOM 1320 C C . ILE A 1 169 ? -13.334 -6.818 -5.910 1.00 86.06 169 ILE A C 1
ATOM 1322 O O . ILE A 1 169 ? -12.323 -7.029 -5.237 1.00 86.06 169 ILE A O 1
ATOM 1326 N N . ILE A 1 170 ? -13.402 -7.122 -7.205 1.00 82.00 170 ILE A N 1
ATOM 1327 C CA . ILE A 1 170 ? -12.225 -7.542 -7.962 1.00 82.00 170 ILE A CA 1
ATOM 1328 C C . ILE A 1 170 ? -11.320 -6.322 -8.103 1.00 82.00 170 ILE A C 1
ATOM 1330 O O . ILE A 1 170 ? -11.614 -5.375 -8.833 1.00 82.00 170 ILE A O 1
ATOM 1334 N N . TRP A 1 171 ? -10.223 -6.339 -7.362 1.00 75.50 171 TRP A N 1
ATOM 1335 C CA . TRP A 1 171 ? -9.237 -5.279 -7.397 1.00 75.50 171 TRP A CA 1
ATOM 1336 C C . TRP A 1 171 ? -8.389 -5.362 -8.664 1.00 75.50 171 TRP A C 1
ATOM 1338 O O . TRP A 1 171 ? -7.936 -6.456 -9.009 1.00 75.50 171 TRP A O 1
ATOM 1348 N N . PRO A 1 172 ? -8.097 -4.231 -9.336 1.00 72.44 172 PRO A N 1
ATOM 1349 C CA . PRO A 1 172 ? -7.074 -4.229 -10.362 1.00 72.44 172 PRO A CA 1
ATOM 1350 C C . PRO A 1 172 ? -5.755 -4.670 -9.729 1.00 72.44 172 PRO A C 1
ATOM 1352 O O . PRO A 1 172 ? -5.306 -4.153 -8.703 1.00 72.44 172 PRO A O 1
ATOM 1355 N N . THR A 1 173 ? -5.126 -5.648 -10.352 1.00 69.75 173 THR A N 1
ATOM 1356 C CA . THR A 1 173 ? -3.826 -6.181 -9.966 1.00 69.75 173 THR A CA 1
ATOM 1357 C C . THR A 1 173 ? -2.769 -5.073 -10.001 1.00 69.75 173 THR A C 1
ATOM 1359 O O . THR A 1 173 ? -2.418 -4.544 -11.053 1.00 69.75 173 THR A O 1
ATOM 1362 N N . SER A 1 174 ? -2.308 -4.690 -8.807 1.00 61.69 174 SER A N 1
ATOM 1363 C CA . SER A 1 174 ? -1.127 -3.866 -8.490 1.00 61.69 174 SER A CA 1
ATOM 1364 C C . SER A 1 174 ? -0.972 -2.482 -9.149 1.00 61.69 174 SER A C 1
ATOM 1366 O O . SER A 1 174 ? 0.068 -1.849 -8.952 1.00 61.69 174 SER A O 1
ATOM 1368 N N . GLY A 1 175 ? -1.943 -1.981 -9.923 1.00 66.75 175 GLY A N 1
ATOM 1369 C CA . GLY A 1 175 ? -1.808 -0.729 -10.692 1.00 66.75 175 GLY A CA 1
ATOM 1370 C C . GLY A 1 175 ? -0.617 -0.715 -11.669 1.00 66.75 175 GLY A C 1
ATOM 1371 O O . GLY A 1 175 ? -0.252 0.348 -12.192 1.00 66.75 175 GLY A O 1
ATOM 1372 N N . SER A 1 176 ? 0.018 -1.877 -11.855 1.00 74.56 176 SER A N 1
ATOM 1373 C CA . SER A 1 176 ? 1.159 -2.099 -12.747 1.00 74.56 176 SER A CA 1
ATOM 1374 C C . SER A 1 176 ? 0.695 -2.608 -14.106 1.00 74.56 176 SER A C 1
ATOM 1376 O O . SER A 1 176 ? 1.369 -2.350 -15.093 1.00 74.56 176 SER A O 1
ATOM 1378 N N . PHE A 1 177 ? -0.465 -3.263 -14.138 1.00 85.38 177 PHE A N 1
ATOM 1379 C CA . PHE A 1 177 ? -1.116 -3.759 -15.340 1.00 85.38 177 PHE A CA 1
ATOM 1380 C C . PHE A 1 177 ? -2.188 -2.774 -15.805 1.00 85.38 177 PHE A C 1
ATOM 1382 O O . PHE A 1 177 ? -2.863 -2.151 -14.977 1.00 85.38 177 PHE A O 1
ATOM 1389 N N . VAL A 1 178 ? -2.330 -2.620 -17.120 1.00 81.25 178 VAL A N 1
ATOM 1390 C CA . VAL A 1 178 ? -3.363 -1.757 -17.717 1.00 81.25 178 VAL A CA 1
ATOM 1391 C C . VAL A 1 178 ? -4.646 -2.545 -17.936 1.00 81.25 178 VAL A C 1
ATOM 1393 O O . VAL A 1 178 ? -5.737 -2.010 -17.749 1.00 81.25 178 VAL A O 1
ATOM 1396 N N . GLN A 1 179 ? -4.517 -3.822 -18.294 1.00 85.62 179 GLN A N 1
ATOM 1397 C CA . GLN A 1 179 ? -5.647 -4.694 -18.590 1.00 85.62 179 GLN A CA 1
ATOM 1398 C C . GLN A 1 179 ? -5.832 -5.724 -17.473 1.00 85.62 179 GLN A C 1
ATOM 1400 O O . GLN A 1 179 ? -4.864 -6.268 -16.948 1.00 85.62 179 GLN A O 1
ATOM 1405 N N . SER A 1 180 ? -7.080 -6.042 -17.125 1.00 84.88 180 SER A N 1
ATOM 1406 C CA . SER A 1 180 ? -7.385 -7.031 -16.079 1.00 84.88 180 SER A CA 1
ATOM 1407 C C . SER A 1 180 ? -6.943 -8.455 -16.434 1.00 84.88 180 SER A C 1
ATOM 1409 O O . SER A 1 180 ? -6.698 -9.248 -15.530 1.00 84.88 180 SER A O 1
ATOM 1411 N N . ALA A 1 181 ? -6.824 -8.774 -17.728 1.00 89.56 181 ALA A N 1
ATOM 1412 C CA . ALA A 1 181 ? -6.360 -10.072 -18.223 1.00 89.56 181 ALA A CA 1
ATOM 1413 C C . ALA A 1 181 ? -4.827 -10.227 -18.184 1.00 89.56 181 ALA A C 1
ATOM 1415 O O . ALA A 1 181 ? -4.320 -11.336 -18.048 1.00 89.56 181 ALA A O 1
ATOM 1416 N N . GLU A 1 182 ? -4.088 -9.118 -18.249 1.00 91.50 182 GLU A N 1
ATOM 1417 C CA . GLU A 1 182 ? -2.623 -9.088 -18.349 1.00 91.50 182 GLU A CA 1
ATOM 1418 C C . GLU A 1 182 ? -1.888 -9.908 -17.261 1.00 91.50 182 GLU A C 1
ATOM 1420 O O . GLU A 1 182 ? -0.996 -10.677 -17.611 1.00 91.50 182 GLU A O 1
ATOM 1425 N N . PRO A 1 183 ? -2.266 -9.876 -15.968 1.00 91.56 183 PRO A N 1
ATOM 1426 C CA . PRO A 1 183 ? -1.617 -10.691 -14.935 1.00 91.56 183 PRO A CA 1
ATOM 1427 C C . PRO A 1 183 ? -1.800 -12.195 -15.148 1.00 91.56 183 PRO A C 1
ATOM 1429 O O . PRO A 1 183 ? -0.943 -12.988 -14.759 1.00 91.56 183 PRO A O 1
ATOM 1432 N N . PHE A 1 184 ? -2.927 -12.610 -15.724 1.00 91.88 184 PHE A N 1
ATOM 1433 C CA . PHE A 1 184 ? -3.175 -14.020 -16.010 1.00 91.88 184 PHE A CA 1
ATOM 1434 C C . PHE A 1 184 ? -2.300 -14.484 -17.172 1.00 91.88 184 PHE A C 1
ATOM 1436 O O . PHE A 1 184 ? -1.746 -15.574 -17.109 1.00 91.88 184 PHE A O 1
ATOM 1443 N N . GLU A 1 185 ? -2.099 -13.629 -18.174 1.00 95.12 185 GLU A N 1
ATOM 1444 C CA . GLU A 1 185 ? -1.193 -13.879 -19.300 1.00 95.12 185 GLU A CA 1
ATOM 1445 C C . GLU A 1 185 ? 0.270 -13.959 -18.844 1.00 95.12 185 GLU A C 1
ATOM 1447 O O . GLU A 1 185 ? 0.998 -14.862 -19.252 1.00 95.12 185 GLU A O 1
ATOM 1452 N N . TYR A 1 186 ? 0.695 -13.075 -17.931 1.00 95.12 186 TYR A N 1
ATOM 1453 C CA . TYR A 1 186 ? 1.993 -13.207 -17.263 1.00 95.12 186 TYR A CA 1
ATOM 1454 C C . TYR A 1 186 ? 2.104 -14.554 -16.540 1.00 95.12 186 TYR A C 1
ATOM 1456 O O . TYR A 1 186 ? 3.083 -15.268 -16.735 1.00 95.12 186 TYR A O 1
ATOM 1464 N N . GLY A 1 187 ? 1.094 -14.930 -15.748 1.00 95.25 187 GLY A N 1
ATOM 1465 C CA . GLY A 1 187 ? 1.080 -16.204 -15.027 1.00 95.25 187 GLY A CA 1
ATOM 1466 C C . GLY A 1 187 ? 1.140 -17.426 -15.946 1.00 95.25 187 GLY A C 1
ATOM 1467 O O . GLY A 1 187 ? 1.872 -18.368 -15.653 1.00 95.25 187 GLY A O 1
ATOM 1468 N N . GLN A 1 188 ? 0.426 -17.394 -17.076 1.00 96.81 188 GLN A N 1
ATOM 1469 C CA . GLN A 1 188 ? 0.469 -18.448 -18.090 1.00 96.81 188 GLN A CA 1
ATOM 1470 C C . GLN A 1 188 ? 1.871 -18.608 -18.673 1.00 96.81 188 GLN A C 1
ATOM 1472 O O . GLN A 1 188 ? 2.354 -19.732 -18.766 1.00 96.81 188 GLN A O 1
ATOM 1477 N N . TRP A 1 189 ? 2.543 -17.506 -19.019 1.00 98.00 189 TRP A N 1
ATOM 1478 C CA . TRP A 1 189 ? 3.910 -17.576 -19.529 1.00 98.00 189 TRP A CA 1
ATOM 1479 C C . TRP A 1 189 ? 4.910 -18.023 -18.452 1.00 98.00 189 TRP A C 1
ATOM 1481 O O . TRP A 1 189 ? 5.693 -18.938 -18.701 1.00 98.00 189 TRP A O 1
ATOM 1491 N N . PHE A 1 190 ? 4.865 -17.459 -17.241 1.00 98.06 190 PHE A N 1
ATOM 1492 C CA . PHE A 1 190 ? 5.770 -17.855 -16.152 1.00 98.06 190 PHE A CA 1
ATOM 1493 C C . PHE A 1 190 ? 5.626 -19.334 -15.767 1.00 98.06 190 PHE A C 1
ATOM 1495 O O . PHE A 1 190 ? 6.615 -19.966 -15.413 1.00 98.06 190 PHE A O 1
ATOM 1502 N N . ALA A 1 191 ? 4.432 -19.922 -15.902 1.00 98.00 191 ALA A N 1
ATOM 1503 C CA . ALA A 1 191 ? 4.221 -21.353 -15.681 1.00 98.00 191 ALA A CA 1
ATOM 1504 C C . ALA A 1 191 ? 4.966 -22.256 -16.689 1.00 98.00 191 ALA A C 1
ATOM 1506 O O . ALA A 1 191 ? 5.083 -23.457 -16.454 1.00 98.00 191 ALA A O 1
ATOM 1507 N N . THR A 1 192 ? 5.464 -21.702 -17.803 1.00 98.31 192 THR A N 1
ATOM 1508 C CA . THR A 1 192 ? 6.230 -22.445 -18.820 1.00 98.31 192 THR A CA 1
ATOM 1509 C C . THR A 1 19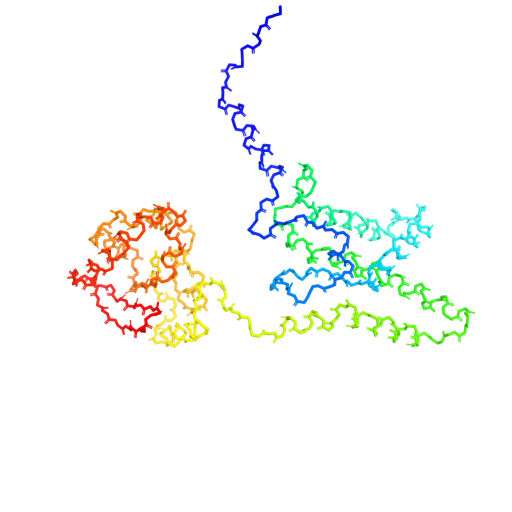2 ? 7.733 -22.507 -18.546 1.00 98.31 192 THR A C 1
ATOM 1511 O O . THR A 1 192 ? 8.429 -23.272 -19.214 1.00 98.31 192 THR A O 1
ATOM 1514 N N . ILE A 1 193 ? 8.246 -21.729 -17.583 1.00 98.31 193 ILE A N 1
ATOM 1515 C CA . ILE A 1 193 ? 9.675 -21.677 -17.248 1.00 98.31 193 ILE A CA 1
ATOM 1516 C C . ILE A 1 193 ? 9.958 -22.273 -15.860 1.00 98.31 193 ILE A C 1
ATOM 1518 O O . ILE A 1 193 ? 9.073 -22.286 -15.001 1.00 98.31 193 ILE A O 1
ATOM 1522 N N . PRO A 1 194 ? 11.176 -22.793 -15.616 1.00 98.38 194 PRO A N 1
ATOM 1523 C CA . PRO A 1 194 ? 11.548 -23.307 -14.304 1.00 98.38 194 PRO A CA 1
ATOM 1524 C C . PRO A 1 194 ? 11.456 -22.245 -13.190 1.00 98.38 194 PRO A C 1
ATOM 1526 O O . PRO A 1 194 ? 11.711 -21.060 -13.423 1.00 98.38 194 PRO A O 1
ATOM 1529 N N . PRO A 1 195 ? 11.153 -22.656 -11.945 1.00 97.94 195 PRO A N 1
ATOM 1530 C CA . PRO A 1 195 ? 11.283 -21.790 -10.779 1.00 97.94 195 PRO A CA 1
ATOM 1531 C C . PRO A 1 195 ? 12.674 -21.160 -10.666 1.00 97.94 195 PRO A C 1
ATOM 1533 O O . PRO A 1 195 ? 13.677 -21.816 -10.942 1.00 97.94 195 PRO A O 1
ATOM 1536 N N . ASN A 1 196 ? 12.738 -19.922 -10.175 1.00 97.88 196 ASN A N 1
ATOM 1537 C CA . ASN A 1 196 ? 13.971 -19.141 -9.992 1.00 97.88 196 ASN A CA 1
ATOM 1538 C C . ASN A 1 196 ? 14.754 -18.814 -11.276 1.00 97.88 196 ASN A C 1
ATOM 1540 O O . ASN A 1 196 ? 15.857 -18.280 -11.173 1.00 97.88 196 ASN A O 1
ATOM 1544 N N . THR A 1 197 ? 14.203 -19.065 -12.468 1.00 98.56 197 THR A N 1
ATOM 1545 C CA . THR A 1 197 ? 14.772 -18.554 -13.725 1.00 98.56 197 THR A CA 1
ATOM 1546 C C . THR A 1 197 ? 14.981 -17.040 -13.636 1.00 98.56 197 THR A C 1
ATOM 1548 O O . THR A 1 197 ? 14.100 -16.313 -13.165 1.00 98.56 197 THR A O 1
ATOM 1551 N N . LEU A 1 198 ? 16.144 -16.555 -14.081 1.00 98.50 198 LEU A N 1
ATOM 1552 C CA . LEU A 1 198 ? 16.497 -15.138 -14.010 1.00 98.50 198 LEU A CA 1
ATOM 1553 C C . LEU A 1 198 ? 15.801 -14.370 -15.138 1.00 98.50 198 LEU A C 1
ATOM 1555 O O . LEU A 1 198 ? 16.107 -14.545 -16.318 1.00 98.50 198 LEU A O 1
ATOM 1559 N N . VAL A 1 199 ? 14.874 -13.488 -14.772 1.00 98.44 199 VAL A N 1
ATOM 1560 C CA . VAL A 1 199 ? 14.050 -12.720 -15.710 1.00 98.44 199 VAL A CA 1
ATOM 1561 C C . VAL A 1 199 ? 14.204 -11.230 -15.439 1.00 98.44 199 VAL A C 1
ATOM 1563 O O . VAL A 1 199 ? 13.863 -10.737 -14.367 1.00 98.44 199 VAL A O 1
ATOM 1566 N N . PHE A 1 200 ? 14.670 -10.489 -16.438 1.00 98.12 200 PHE A N 1
ATOM 1567 C CA . PHE A 1 200 ? 14.832 -9.046 -16.361 1.00 98.12 200 PHE A CA 1
ATOM 1568 C C . PHE A 1 200 ? 13.598 -8.334 -16.922 1.00 98.12 200 PHE A C 1
ATOM 1570 O O . PHE A 1 200 ? 13.283 -8.457 -18.106 1.00 98.12 200 PHE A O 1
ATOM 1577 N N . LEU A 1 201 ? 12.905 -7.537 -16.103 1.00 96.69 201 LEU A N 1
ATOM 1578 C CA . LEU A 1 201 ? 11.946 -6.552 -16.622 1.00 96.69 201 LEU A CA 1
ATOM 1579 C C . LEU A 1 201 ? 12.670 -5.266 -17.004 1.00 96.69 201 LEU A C 1
ATOM 1581 O O . LEU A 1 201 ? 13.490 -4.770 -16.224 1.00 96.69 201 LEU A O 1
ATOM 1585 N N . TYR A 1 202 ? 12.321 -4.721 -18.170 1.00 97.06 202 TYR A N 1
ATOM 1586 C CA . TYR A 1 202 ? 12.918 -3.493 -18.688 1.00 97.06 202 TYR A CA 1
ATOM 1587 C C . TYR A 1 202 ? 12.670 -2.296 -17.751 1.00 97.06 202 TYR A C 1
ATOM 1589 O O . TYR A 1 202 ? 13.629 -1.655 -17.319 1.00 97.06 202 TYR A O 1
ATOM 1597 N N . ALA A 1 203 ? 11.426 -2.059 -17.314 1.00 93.56 203 ALA A N 1
ATOM 1598 C CA . ALA A 1 203 ? 11.144 -1.212 -16.151 1.00 93.56 203 ALA A CA 1
ATOM 1599 C C . ALA A 1 203 ? 11.248 -1.981 -14.813 1.00 93.56 203 ALA A C 1
ATOM 1601 O O . ALA A 1 203 ? 10.789 -3.120 -14.712 1.00 93.56 203 ALA A O 1
ATOM 1602 N N . PRO A 1 204 ? 11.766 -1.363 -13.730 1.00 90.12 204 PRO A N 1
ATOM 1603 C CA . PRO A 1 204 ? 11.956 -2.008 -12.428 1.00 90.12 204 PRO A CA 1
ATOM 1604 C C . PRO A 1 204 ? 10.621 -2.300 -11.726 1.00 90.12 204 PRO A C 1
ATOM 1606 O O . PRO A 1 204 ? 10.099 -1.522 -10.918 1.00 90.12 204 PRO A O 1
ATOM 1609 N N . ARG A 1 205 ? 10.056 -3.468 -12.036 1.00 90.94 205 ARG A N 1
ATOM 1610 C CA . ARG A 1 205 ? 8.866 -4.054 -11.405 1.00 90.94 205 ARG A CA 1
ATOM 1611 C C . ARG A 1 205 ? 9.136 -5.493 -10.980 1.00 90.94 205 ARG A C 1
ATOM 1613 O O . ARG A 1 205 ? 8.294 -6.367 -11.140 1.00 90.94 205 ARG A O 1
ATOM 1620 N N . ASP A 1 206 ? 10.294 -5.718 -10.369 1.00 93.50 206 ASP A N 1
ATOM 1621 C CA . ASP A 1 206 ? 10.811 -7.047 -10.001 1.00 93.50 206 ASP A CA 1
ATOM 1622 C C . ASP A 1 206 ? 9.849 -7.876 -9.148 1.00 93.50 206 ASP A C 1
ATOM 1624 O O . ASP A 1 206 ? 9.821 -9.096 -9.243 1.00 93.50 206 ASP A O 1
ATOM 1628 N N . LYS A 1 207 ? 8.991 -7.214 -8.361 1.00 91.94 207 LYS A N 1
ATOM 1629 C CA . LYS A 1 207 ? 7.922 -7.867 -7.591 1.00 91.94 207 LYS A CA 1
ATOM 1630 C C . LYS A 1 207 ? 6.973 -8.698 -8.458 1.00 91.94 207 LYS A C 1
ATOM 1632 O O . LYS A 1 207 ? 6.368 -9.621 -7.931 1.00 91.94 207 LYS A O 1
ATOM 1637 N N . LEU A 1 208 ? 6.818 -8.361 -9.740 1.00 92.19 208 LEU A N 1
ATOM 1638 C CA . LEU A 1 208 ? 6.037 -9.155 -10.686 1.00 92.19 208 LEU A CA 1
ATOM 1639 C C . LEU A 1 208 ? 6.747 -10.480 -10.971 1.00 92.19 208 LEU A C 1
ATOM 1641 O O . LEU A 1 208 ? 6.160 -11.522 -10.729 1.00 92.19 208 LEU A O 1
ATOM 1645 N N . VAL A 1 209 ? 8.024 -10.446 -11.367 1.00 95.62 209 VAL A N 1
ATOM 1646 C CA . VAL A 1 209 ? 8.847 -11.657 -11.573 1.00 95.62 209 VAL A CA 1
ATOM 1647 C C . VAL A 1 209 ? 8.885 -12.537 -10.333 1.00 95.62 209 VAL A C 1
ATOM 1649 O O . VAL A 1 209 ? 8.562 -13.718 -10.409 1.00 95.62 209 VAL A O 1
ATOM 1652 N N . ILE A 1 210 ? 9.195 -11.937 -9.183 1.00 95.69 210 ILE A N 1
ATOM 1653 C CA . ILE A 1 210 ? 9.268 -12.650 -7.905 1.00 95.69 210 ILE A CA 1
ATOM 1654 C C . ILE A 1 210 ? 7.901 -13.247 -7.546 1.00 95.69 210 ILE A C 1
ATOM 1656 O O . ILE A 1 210 ? 7.814 -14.382 -7.085 1.00 95.69 210 ILE A O 1
ATOM 1660 N N . GLY A 1 211 ? 6.816 -12.504 -7.790 1.00 94.06 211 GLY A N 1
ATOM 1661 C CA . GLY A 1 211 ? 5.448 -12.954 -7.534 1.00 94.06 211 GLY A CA 1
ATOM 1662 C C . GLY A 1 211 ? 5.018 -14.159 -8.376 1.00 94.06 211 GLY A C 1
ATOM 1663 O O . GLY A 1 211 ? 4.166 -14.921 -7.926 1.00 94.06 211 GLY A O 1
ATOM 1664 N N . TYR A 1 212 ? 5.625 -14.363 -9.547 1.00 95.94 212 TYR A N 1
ATOM 1665 C CA . TYR A 1 212 ? 5.398 -15.525 -10.413 1.00 95.94 212 TYR A CA 1
ATOM 1666 C C . TYR A 1 212 ? 6.506 -16.586 -10.310 1.00 95.94 212 TYR A C 1
ATOM 1668 O O . TYR A 1 212 ? 6.692 -17.372 -11.235 1.00 95.94 212 TYR A O 1
ATOM 1676 N N . ASN A 1 213 ? 7.214 -16.648 -9.175 1.00 96.94 213 ASN A N 1
ATOM 1677 C CA . ASN A 1 213 ? 8.201 -17.691 -8.866 1.00 96.94 213 ASN A CA 1
ATOM 1678 C C . ASN A 1 213 ? 9.449 -17.703 -9.778 1.00 96.94 213 ASN A C 1
ATOM 1680 O O . ASN A 1 213 ? 10.113 -18.729 -9.926 1.00 96.94 213 ASN A O 1
ATOM 1684 N N . ALA A 1 214 ? 9.792 -16.560 -10.367 1.00 97.88 214 ALA A N 1
ATOM 1685 C CA . ALA A 1 214 ? 11.049 -16.339 -11.077 1.00 97.88 214 ALA A CA 1
ATOM 1686 C C . ALA A 1 214 ? 11.944 -15.364 -10.288 1.00 97.88 214 ALA A C 1
ATOM 1688 O O . ALA A 1 214 ? 11.520 -14.770 -9.294 1.00 97.88 214 ALA A O 1
ATOM 1689 N N . TYR A 1 215 ? 13.199 -15.198 -10.701 1.00 97.88 215 TYR A N 1
ATOM 1690 C CA . TYR A 1 215 ? 14.166 -14.362 -9.993 1.00 97.88 215 TYR A CA 1
ATOM 1691 C C . TYR A 1 215 ? 14.455 -13.057 -10.741 1.00 97.88 215 TYR A C 1
ATOM 1693 O O . TYR A 1 215 ? 14.745 -13.053 -11.934 1.00 97.88 215 TYR A O 1
ATOM 1701 N N . SER A 1 216 ? 14.425 -11.939 -10.018 1.00 96.56 216 SER A N 1
ATOM 1702 C CA . SER A 1 216 ? 14.996 -10.664 -10.456 1.00 96.56 216 SER A CA 1
ATOM 1703 C C . SER A 1 216 ? 15.543 -9.938 -9.237 1.00 96.56 216 SER A C 1
ATOM 1705 O O . SER A 1 216 ? 14.848 -9.836 -8.218 1.00 96.56 216 SER A O 1
ATOM 1707 N N . CYS A 1 217 ? 16.773 -9.427 -9.309 1.00 95.50 217 CYS A N 1
ATOM 1708 C CA . CYS A 1 217 ? 17.357 -8.760 -8.153 1.00 95.50 217 CYS A CA 1
ATOM 1709 C C . CYS A 1 217 ? 16.826 -7.328 -8.020 1.00 95.50 217 CYS A C 1
ATOM 1711 O O . CYS A 1 217 ? 17.333 -6.382 -8.617 1.00 95.50 217 CYS A O 1
ATOM 1713 N N . ALA A 1 218 ? 15.801 -7.169 -7.184 1.00 92.56 218 ALA A N 1
ATOM 1714 C CA . ALA A 1 218 ? 15.157 -5.881 -6.946 1.00 92.56 218 ALA A CA 1
ATOM 1715 C C . ALA A 1 218 ? 16.050 -4.866 -6.212 1.00 92.56 218 ALA A C 1
ATOM 1717 O O . ALA A 1 218 ? 15.774 -3.667 -6.257 1.00 92.56 218 ALA A O 1
ATOM 1718 N N . TRP A 1 219 ? 17.031 -5.343 -5.436 1.00 93.44 219 TRP A N 1
ATOM 1719 C CA . TRP A 1 219 ? 17.801 -4.531 -4.480 1.00 93.44 219 TRP A CA 1
ATOM 1720 C C . TRP A 1 219 ? 19.295 -4.465 -4.817 1.00 93.44 219 TRP A C 1
ATOM 1722 O O . TRP A 1 219 ? 20.065 -3.906 -4.041 1.00 93.44 219 TRP A O 1
ATOM 1732 N N . CYS A 1 220 ? 19.708 -5.031 -5.950 1.00 96.50 220 CYS A N 1
ATOM 1733 C CA . CYS A 1 220 ? 21.080 -4.927 -6.422 1.00 96.50 220 CYS A CA 1
ATOM 1734 C C . CYS A 1 220 ? 21.319 -3.512 -6.969 1.00 96.50 220 CYS A C 1
ATOM 1736 O O . CYS A 1 220 ? 20.552 -3.013 -7.799 1.00 96.50 220 CYS A O 1
ATOM 1738 N N . GLU A 1 221 ? 22.347 -2.843 -6.446 1.00 96.56 221 GLU A N 1
ATOM 1739 C CA . GLU A 1 221 ? 22.635 -1.436 -6.738 1.00 96.56 221 GLU A CA 1
ATOM 1740 C C . GLU A 1 221 ? 23.006 -1.219 -8.209 1.00 96.56 221 GLU A C 1
ATOM 1742 O O . GLU A 1 221 ? 22.475 -0.317 -8.852 1.00 96.56 221 GLU A O 1
ATOM 1747 N N . ASP A 1 222 ? 23.845 -2.086 -8.763 1.00 97.44 222 ASP A N 1
ATOM 1748 C CA . ASP A 1 222 ? 24.233 -2.103 -10.175 1.00 97.44 222 ASP A CA 1
ATOM 1749 C C . ASP A 1 222 ? 23.028 -2.217 -11.121 1.00 97.44 222 ASP A C 1
ATOM 1751 O O . ASP A 1 222 ? 22.918 -1.448 -12.076 1.00 97.44 222 ASP A O 1
ATOM 1755 N N . ILE A 1 223 ? 22.069 -3.095 -10.821 1.00 96.81 223 ILE A N 1
ATOM 1756 C CA . ILE A 1 223 ? 20.819 -3.245 -11.576 1.00 96.81 223 ILE A CA 1
ATOM 1757 C C . ILE A 1 223 ? 19.960 -1.982 -11.475 1.00 96.81 223 ILE A C 1
ATOM 1759 O O . ILE A 1 223 ? 19.392 -1.536 -12.479 1.00 96.81 223 ILE A O 1
ATOM 1763 N N . ALA A 1 224 ? 19.864 -1.379 -10.288 1.00 95.06 224 ALA A N 1
ATOM 1764 C CA . ALA A 1 224 ? 19.123 -0.136 -10.099 1.00 95.06 224 ALA A CA 1
ATOM 1765 C C . ALA A 1 224 ? 19.751 1.029 -10.888 1.00 95.06 224 ALA A C 1
ATOM 1767 O O . ALA A 1 224 ? 19.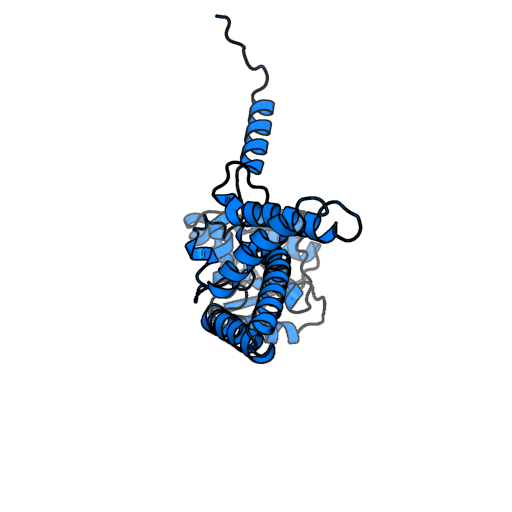032 1.771 -11.562 1.00 95.06 224 ALA A O 1
ATOM 1768 N N . VAL A 1 225 ? 21.082 1.155 -10.857 1.00 96.12 225 VAL A N 1
ATOM 1769 C CA . VAL A 1 225 ? 21.847 2.166 -11.605 1.00 96.12 225 VAL A CA 1
ATOM 1770 C C . VAL A 1 225 ? 21.707 1.952 -13.111 1.00 96.12 225 VAL A C 1
ATOM 1772 O O . VAL A 1 225 ? 21.427 2.902 -13.849 1.00 96.12 225 VAL A O 1
ATOM 1775 N N . PHE A 1 226 ? 21.833 0.706 -13.574 1.00 97.12 226 PHE A N 1
ATOM 1776 C CA . PHE A 1 226 ? 21.687 0.366 -14.984 1.00 97.12 226 PHE A CA 1
ATOM 1777 C C . PHE A 1 226 ? 20.293 0.743 -15.502 1.00 97.12 226 PHE A C 1
ATOM 1779 O O . PHE A 1 226 ? 20.170 1.484 -16.478 1.00 97.12 226 PHE A O 1
ATOM 1786 N N . ARG A 1 227 ? 19.227 0.349 -14.789 1.00 95.69 227 ARG A N 1
ATOM 1787 C CA . ARG A 1 227 ? 17.840 0.720 -15.130 1.00 95.69 227 ARG A CA 1
ATOM 1788 C C . ARG A 1 227 ? 17.585 2.225 -15.101 1.00 95.69 227 ARG A C 1
ATOM 1790 O O . ARG A 1 227 ? 16.787 2.717 -15.896 1.00 95.69 227 ARG A O 1
ATOM 1797 N N . GLY A 1 228 ? 18.274 2.959 -14.230 1.00 94.56 228 GLY A N 1
ATOM 1798 C CA . GLY A 1 228 ? 18.201 4.419 -14.169 1.00 94.56 228 GLY A CA 1
ATOM 1799 C C . GLY A 1 228 ? 18.706 5.123 -15.433 1.00 94.56 228 GLY A C 1
ATOM 1800 O O . GLY A 1 228 ? 18.295 6.249 -15.689 1.00 94.56 228 GLY A O 1
ATOM 1801 N N . THR A 1 229 ? 19.543 4.460 -16.240 1.00 96.69 229 THR A N 1
ATOM 1802 C CA . THR A 1 229 ? 20.120 5.003 -17.488 1.00 96.69 229 THR A CA 1
ATOM 1803 C C . THR A 1 229 ? 19.780 4.167 -18.728 1.00 96.69 229 THR A C 1
ATOM 1805 O O . THR A 1 229 ? 20.287 4.431 -19.811 1.00 96.69 229 THR A O 1
ATOM 1808 N N . ILE A 1 230 ? 18.891 3.176 -18.614 1.00 97.62 230 ILE A N 1
ATOM 1809 C CA . ILE A 1 230 ? 18.700 2.128 -19.633 1.00 97.62 230 ILE A CA 1
ATOM 1810 C C . ILE A 1 230 ? 18.233 2.631 -21.005 1.00 97.62 230 ILE A C 1
ATOM 1812 O O . ILE A 1 230 ? 18.581 2.028 -22.013 1.00 97.62 230 ILE A O 1
ATOM 1816 N N . LEU A 1 231 ? 17.495 3.747 -21.079 1.00 97.62 231 LEU A N 1
ATOM 1817 C CA . LEU A 1 231 ? 17.096 4.341 -22.366 1.00 97.62 231 LEU A CA 1
ATOM 1818 C C . LEU A 1 231 ? 18.268 4.992 -23.116 1.00 97.62 231 LEU A C 1
ATOM 1820 O O . LEU A 1 231 ? 18.198 5.198 -24.329 1.00 97.62 231 LEU A O 1
ATOM 1824 N N . GLU A 1 232 ? 19.344 5.325 -22.411 1.00 97.44 232 GLU A N 1
ATOM 1825 C CA . GLU A 1 232 ? 20.563 5.903 -22.983 1.00 97.44 232 GLU A CA 1
ATOM 1826 C C . GLU A 1 232 ? 21.527 4.816 -23.462 1.00 97.44 232 GLU A C 1
ATOM 1828 O O . GLU A 1 232 ? 22.340 5.085 -24.342 1.00 97.44 232 GLU A O 1
ATOM 1833 N N . ARG A 1 233 ? 21.368 3.588 -22.956 1.00 97.81 233 ARG A N 1
ATOM 1834 C CA . ARG A 1 233 ? 22.172 2.425 -23.329 1.00 97.81 233 ARG A CA 1
ATOM 1835 C C . ARG A 1 233 ? 21.777 1.884 -24.688 1.00 97.81 233 ARG A C 1
ATOM 1837 O O . ARG A 1 233 ? 20.589 1.818 -25.012 1.00 97.81 233 ARG A O 1
ATOM 1844 N N . ASP A 1 234 ? 22.770 1.500 -25.476 1.00 97.81 234 ASP A N 1
ATOM 1845 C CA . ASP A 1 234 ? 22.518 0.768 -26.709 1.00 97.81 234 ASP A CA 1
ATOM 1846 C C . ASP A 1 234 ? 22.183 -0.712 -26.446 1.00 97.81 234 ASP A C 1
ATOM 1848 O O . ASP A 1 234 ? 22.243 -1.225 -25.323 1.00 97.81 234 ASP A O 1
ATOM 1852 N N . VAL A 1 235 ? 21.758 -1.405 -27.502 1.00 98.50 235 VAL A N 1
ATOM 1853 C CA . VAL A 1 235 ? 21.344 -2.809 -27.417 1.00 98.50 235 VAL A CA 1
ATOM 1854 C C . VAL A 1 235 ? 22.495 -3.755 -27.046 1.00 98.50 235 VAL A C 1
ATOM 1856 O O . VAL A 1 235 ? 22.255 -4.773 -26.395 1.00 98.50 235 VAL A O 1
ATOM 1859 N N . SER A 1 236 ? 23.732 -3.413 -27.412 1.00 98.50 236 SER A N 1
ATOM 1860 C CA . SER A 1 236 ? 24.926 -4.206 -27.112 1.00 98.50 236 SER A CA 1
ATOM 1861 C C . SER A 1 236 ? 25.311 -4.079 -25.638 1.00 98.50 236 SER A C 1
ATOM 1863 O O . SER A 1 236 ? 25.639 -5.081 -25.000 1.00 98.50 236 SER A O 1
ATOM 1865 N N . GLU A 1 237 ? 25.213 -2.874 -25.069 1.00 98.44 237 GLU A N 1
ATOM 1866 C CA . GLU A 1 237 ? 25.385 -2.620 -23.636 1.00 98.44 237 GLU A CA 1
ATOM 1867 C C . GLU A 1 237 ? 24.318 -3.356 -22.815 1.00 98.44 237 GLU A C 1
ATOM 1869 O O . GLU A 1 237 ? 24.649 -4.010 -21.825 1.00 98.44 237 GLU A O 1
ATOM 1874 N N . LEU A 1 238 ? 23.047 -3.306 -23.238 1.00 98.50 238 LEU A N 1
ATOM 1875 C CA . LEU A 1 238 ? 21.960 -4.056 -22.599 1.00 98.50 238 LEU A CA 1
ATOM 1876 C C . LEU A 1 238 ? 22.223 -5.560 -22.621 1.00 98.50 238 LEU A C 1
ATOM 1878 O O . LEU A 1 238 ? 22.118 -6.220 -21.592 1.00 98.50 238 LEU A O 1
ATOM 1882 N N . HIS A 1 239 ? 22.577 -6.107 -23.779 1.00 98.69 239 HIS A N 1
ATOM 1883 C CA . HIS A 1 239 ? 22.873 -7.529 -23.915 1.00 98.69 239 HIS A CA 1
ATOM 1884 C C . HIS A 1 239 ? 24.076 -7.962 -23.060 1.00 98.69 239 HIS A C 1
ATOM 1886 O O . HIS A 1 239 ? 23.971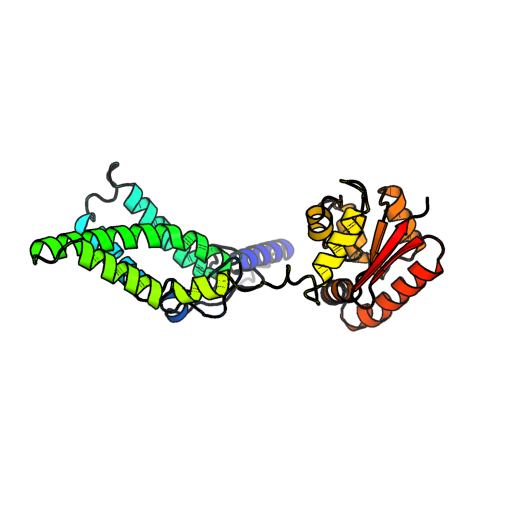 -8.936 -22.312 1.00 98.69 239 HIS A O 1
ATOM 1892 N N . SER A 1 240 ? 25.169 -7.194 -23.072 1.00 98.56 240 SER A N 1
ATOM 1893 C CA . SER A 1 240 ? 26.357 -7.441 -22.235 1.00 98.56 240 SER A CA 1
ATOM 1894 C C . SER A 1 240 ? 26.031 -7.380 -20.737 1.00 98.56 240 SER A C 1
ATOM 1896 O O . SER A 1 240 ? 26.530 -8.172 -19.934 1.00 98.56 240 SER A O 1
ATOM 1898 N N . PHE A 1 241 ? 25.147 -6.464 -20.338 1.00 98.44 241 PHE A N 1
ATOM 1899 C CA . PHE A 1 241 ? 24.675 -6.377 -18.961 1.00 98.44 241 PHE A CA 1
ATOM 1900 C C . PHE A 1 241 ? 23.864 -7.620 -18.567 1.00 98.44 241 PHE A C 1
ATOM 1902 O O . PHE A 1 241 ? 24.138 -8.242 -17.543 1.00 98.44 241 PHE A O 1
ATOM 1909 N N . LEU A 1 242 ? 22.899 -8.028 -19.394 1.00 98.31 242 LEU A N 1
ATOM 1910 C CA . LEU A 1 242 ? 22.038 -9.179 -19.106 1.00 98.31 242 LEU A CA 1
ATOM 1911 C C . LEU A 1 242 ? 22.819 -10.495 -19.056 1.00 98.31 242 LEU A C 1
ATOM 1913 O O . LEU A 1 242 ? 22.607 -11.300 -18.152 1.00 98.31 242 LEU A O 1
ATOM 1917 N N . THR A 1 243 ? 23.753 -10.691 -19.985 1.00 98.50 243 THR A N 1
ATOM 1918 C CA . THR A 1 243 ? 24.611 -11.882 -20.033 1.00 98.50 243 THR A CA 1
ATOM 1919 C C . THR A 1 243 ? 25.564 -11.956 -18.843 1.00 98.50 243 THR A C 1
ATOM 1921 O O . THR A 1 243 ? 25.663 -13.015 -18.224 1.00 98.50 243 THR A O 1
ATOM 1924 N N . SER A 1 244 ? 26.199 -10.842 -18.456 1.00 98.12 244 SER A N 1
ATOM 1925 C CA . SER A 1 244 ? 27.096 -10.808 -17.286 1.00 98.12 244 SER A CA 1
ATOM 1926 C C . SER A 1 244 ? 26.378 -11.089 -15.958 1.00 98.12 244 SER A C 1
ATOM 1928 O O . SER A 1 244 ? 26.990 -11.641 -15.047 1.00 98.12 244 SER A O 1
ATOM 1930 N N . HIS A 1 245 ? 25.075 -10.799 -15.874 1.00 98.12 245 HIS A N 1
ATOM 1931 C CA . HIS A 1 245 ? 24.220 -11.108 -14.719 1.00 98.12 245 HIS A CA 1
ATOM 1932 C C . HIS A 1 245 ? 23.392 -12.390 -14.894 1.00 98.12 245 HIS A C 1
ATOM 1934 O O . HIS A 1 245 ? 22.511 -12.666 -14.083 1.00 98.12 245 HIS A O 1
ATOM 1940 N N . GLN A 1 246 ? 23.659 -13.170 -15.947 1.00 97.88 246 GLN A N 1
ATOM 1941 C CA . GLN A 1 246 ? 23.009 -14.455 -16.217 1.00 97.88 246 GLN A CA 1
ATOM 1942 C C . GLN A 1 246 ? 21.473 -14.381 -16.347 1.00 97.88 246 GLN A C 1
ATOM 1944 O O . GLN A 1 246 ? 20.780 -15.354 -16.066 1.00 97.88 246 GLN A O 1
ATOM 1949 N N . TYR A 1 247 ? 20.924 -13.254 -16.812 1.00 98.44 247 TYR A N 1
ATOM 1950 C CA . TYR A 1 247 ? 19.496 -13.149 -17.119 1.00 98.44 247 TYR A CA 1
ATOM 1951 C C . TYR A 1 247 ? 19.143 -13.932 -18.384 1.00 98.44 247 TYR A C 1
ATOM 1953 O O . TYR A 1 247 ? 19.635 -13.621 -19.465 1.00 98.44 247 TYR A O 1
ATOM 1961 N N . GLU A 1 248 ? 18.236 -14.899 -18.258 1.00 98.69 248 GLU A N 1
ATOM 1962 C CA . GLU A 1 248 ? 17.814 -15.768 -19.360 1.00 98.69 248 GLU A CA 1
ATOM 1963 C C . GLU A 1 248 ? 16.760 -15.109 -20.258 1.00 98.69 248 GLU A C 1
ATOM 1965 O O . GLU A 1 248 ? 16.721 -15.348 -21.469 1.00 98.69 248 GLU A O 1
ATOM 1970 N N . TYR A 1 249 ? 15.897 -14.274 -19.670 1.00 98.75 249 TYR A N 1
ATOM 1971 C CA . TYR A 1 249 ? 14.799 -13.613 -20.373 1.00 98.75 249 TYR A CA 1
ATOM 1972 C C . TYR A 1 249 ? 14.751 -12.114 -20.086 1.00 98.75 249 TYR A C 1
ATOM 1974 O O . TYR A 1 249 ? 14.987 -11.667 -18.965 1.00 98.75 249 TYR A O 1
ATOM 1982 N N . LEU A 1 250 ? 14.368 -11.350 -21.105 1.00 98.56 250 LEU A N 1
ATOM 1983 C CA . LEU A 1 250 ? 14.031 -9.933 -21.056 1.00 98.56 250 LEU A CA 1
ATOM 1984 C C . LEU A 1 250 ? 12.538 -9.770 -21.367 1.00 98.56 250 LEU A C 1
ATOM 1986 O O . LEU A 1 250 ? 12.059 -10.259 -22.390 1.00 98.56 250 LEU A O 1
ATOM 1990 N N . ILE A 1 251 ? 11.808 -9.056 -20.511 1.00 98.12 251 ILE A N 1
ATOM 1991 C CA . ILE A 1 251 ? 10.404 -8.704 -20.747 1.00 98.12 251 ILE A CA 1
ATOM 1992 C C . ILE A 1 251 ? 10.291 -7.218 -21.068 1.00 98.12 251 ILE A C 1
ATOM 1994 O O . ILE A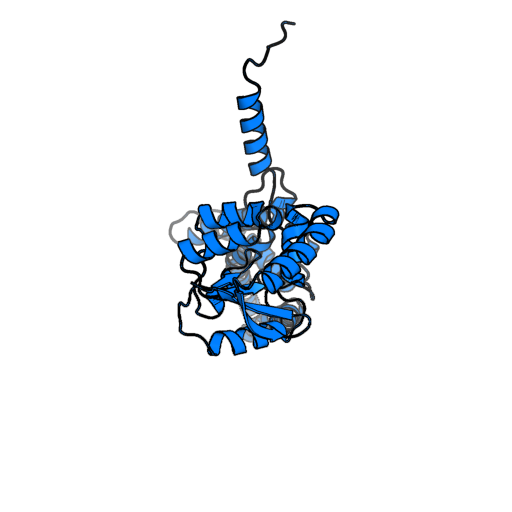 1 251 ? 10.699 -6.371 -20.268 1.00 98.12 251 ILE A O 1
ATOM 1998 N N . LEU A 1 252 ? 9.670 -6.924 -22.210 1.00 97.81 252 LEU A N 1
ATOM 1999 C CA . LEU A 1 252 ? 9.281 -5.583 -22.636 1.00 97.81 252 LEU A CA 1
ATOM 2000 C C . LEU A 1 252 ? 7.772 -5.413 -22.460 1.00 97.81 252 LEU A C 1
ATOM 2002 O O . LEU A 1 252 ? 6.996 -6.219 -22.977 1.00 97.81 252 LEU A O 1
ATOM 2006 N N . ASN A 1 253 ? 7.346 -4.360 -21.767 1.00 96.38 253 ASN A N 1
ATOM 2007 C CA . ASN A 1 253 ? 5.932 -4.041 -21.582 1.00 96.38 253 ASN A CA 1
ATOM 2008 C C . ASN A 1 253 ? 5.716 -2.555 -21.854 1.00 96.38 253 ASN A C 1
ATOM 2010 O O . ASN A 1 253 ? 5.982 -1.713 -21.000 1.00 96.38 253 ASN A O 1
ATOM 2014 N N . GLY A 1 254 ? 5.217 -2.228 -23.048 1.00 95.06 254 GLY A N 1
ATOM 2015 C CA . GLY A 1 254 ? 5.173 -0.846 -23.531 1.00 95.06 254 GLY A CA 1
ATOM 2016 C C . GLY A 1 254 ? 4.412 0.112 -22.613 1.00 95.06 254 GLY A C 1
ATOM 2017 O O . GLY A 1 254 ? 4.821 1.262 -22.448 1.00 95.06 254 GLY A O 1
ATOM 2018 N N . ALA A 1 255 ? 3.327 -0.347 -21.985 1.00 92.94 255 ALA A N 1
ATOM 2019 C CA . ALA A 1 255 ? 2.535 0.488 -21.091 1.00 92.94 255 ALA A CA 1
ATOM 2020 C C . ALA A 1 255 ? 3.232 0.715 -19.741 1.00 92.94 255 ALA A C 1
ATOM 2022 O O . ALA A 1 255 ? 3.302 1.846 -19.249 1.00 92.94 255 ALA A O 1
ATOM 2023 N N . MET A 1 256 ? 3.769 -0.354 -19.154 1.00 92.62 256 MET A N 1
ATOM 2024 C CA . MET A 1 256 ? 4.492 -0.311 -17.885 1.00 92.62 256 MET A CA 1
ATOM 2025 C C . MET A 1 256 ? 5.798 0.478 -18.005 1.00 92.62 256 MET A C 1
ATOM 2027 O O . MET A 1 256 ? 6.083 1.328 -17.155 1.00 92.62 256 MET A O 1
ATOM 2031 N N . ASP A 1 257 ? 6.539 0.241 -19.085 1.00 95.50 257 ASP A N 1
ATOM 2032 C CA . ASP A 1 257 ? 7.812 0.881 -19.388 1.00 95.50 257 ASP A CA 1
ATOM 2033 C C . ASP A 1 257 ? 7.613 2.375 -19.623 1.00 95.50 257 ASP A C 1
ATOM 2035 O O . ASP A 1 257 ? 8.262 3.187 -18.964 1.00 95.50 257 ASP A O 1
ATOM 2039 N N . ARG A 1 258 ? 6.632 2.768 -20.448 1.00 95.38 258 ARG A N 1
ATOM 2040 C CA . ARG A 1 258 ? 6.293 4.185 -20.648 1.00 95.38 258 ARG A CA 1
ATOM 2041 C C . ARG A 1 258 ? 5.930 4.869 -19.331 1.00 95.38 258 ARG A C 1
ATOM 2043 O O . ARG A 1 258 ? 6.468 5.929 -19.026 1.00 95.38 258 ARG A O 1
ATOM 2050 N N . LYS A 1 259 ? 5.053 4.264 -18.521 1.00 92.31 259 LYS A N 1
ATOM 2051 C CA . LYS A 1 259 ? 4.630 4.836 -17.230 1.00 92.31 259 LYS A CA 1
ATOM 2052 C C . LYS A 1 259 ? 5.813 5.068 -16.289 1.00 92.31 259 LYS A C 1
ATOM 2054 O O . LYS A 1 259 ? 5.847 6.086 -15.601 1.00 92.31 259 LYS A O 1
ATOM 2059 N N . PHE A 1 260 ? 6.753 4.127 -16.230 1.00 93.06 260 PHE A N 1
ATOM 2060 C CA . PHE A 1 260 ? 7.949 4.267 -15.406 1.00 93.06 260 PHE A CA 1
ATOM 2061 C C . PHE A 1 260 ? 8.895 5.332 -15.976 1.00 93.06 260 PHE A C 1
ATOM 2063 O O . PHE A 1 260 ? 9.199 6.309 -15.289 1.00 93.06 260 PHE A O 1
ATOM 2070 N N . PHE A 1 261 ? 9.300 5.200 -17.239 1.00 95.88 261 PHE A N 1
ATOM 2071 C CA . PHE A 1 261 ? 10.321 6.060 -17.830 1.00 95.88 261 PHE A CA 1
ATOM 2072 C C . PHE A 1 261 ? 9.873 7.507 -18.023 1.00 95.88 261 PHE A C 1
ATOM 2074 O O . PHE A 1 261 ? 10.704 8.391 -17.845 1.00 95.88 261 PHE A O 1
ATOM 2081 N N . THR A 1 262 ? 8.583 7.793 -18.235 1.00 95.56 262 THR A N 1
ATOM 2082 C CA . THR A 1 262 ? 8.086 9.182 -18.263 1.00 95.56 262 THR A CA 1
ATOM 2083 C C . THR A 1 262 ? 8.396 9.923 -16.959 1.00 95.56 262 THR A C 1
ATOM 2085 O O . THR A 1 262 ? 8.738 11.105 -16.991 1.00 95.56 262 THR A O 1
ATOM 2088 N N . SER A 1 263 ? 8.344 9.233 -15.812 1.00 91.25 263 SER A N 1
ATOM 2089 C CA . SER A 1 263 ? 8.682 9.832 -14.513 1.00 91.25 263 SER A CA 1
ATOM 2090 C C . SER A 1 263 ? 10.186 10.043 -14.298 1.00 91.25 263 SER A C 1
ATOM 2092 O O . SER A 1 263 ? 10.568 10.857 -13.460 1.00 91.25 263 SER A O 1
ATOM 2094 N N . THR A 1 264 ? 11.032 9.340 -15.056 1.00 93.38 264 THR A N 1
ATOM 2095 C CA . THR A 1 264 ? 12.498 9.356 -14.915 1.00 93.38 264 THR A CA 1
ATOM 2096 C C . THR A 1 264 ? 13.186 10.222 -15.975 1.00 93.38 264 THR A C 1
ATOM 2098 O O . THR A 1 264 ? 14.090 10.980 -15.647 1.00 93.38 264 THR A O 1
ATOM 2101 N N . PHE A 1 265 ? 12.755 10.143 -17.237 1.00 93.50 265 PHE A N 1
ATOM 2102 C CA . PHE A 1 265 ? 13.418 10.742 -18.401 1.00 93.50 265 PHE A CA 1
ATOM 2103 C C . PHE A 1 265 ? 12.656 11.915 -19.028 1.00 93.50 265 PHE A C 1
ATOM 2105 O O . PHE A 1 265 ? 13.180 12.513 -19.964 1.00 93.50 265 PHE A O 1
ATOM 2112 N N . SER A 1 266 ? 11.472 12.278 -18.519 1.00 95.88 266 SER A N 1
ATOM 2113 C CA . SER A 1 266 ? 10.454 13.138 -19.157 1.00 95.88 266 SER A CA 1
ATOM 2114 C C . SER A 1 266 ? 9.657 12.447 -20.270 1.00 95.88 266 SER A C 1
ATOM 2116 O O . SER A 1 266 ? 10.095 11.463 -20.869 1.00 95.88 266 SER A O 1
ATOM 2118 N N . GLU A 1 267 ? 8.466 12.977 -20.550 1.00 96.88 267 GLU A N 1
ATOM 2119 C CA . GLU A 1 267 ? 7.544 12.438 -21.553 1.00 96.88 267 GLU A CA 1
ATOM 2120 C C . GLU A 1 267 ? 8.125 12.488 -22.973 1.00 96.88 267 GLU A C 1
ATOM 2122 O O . GLU A 1 267 ? 8.103 11.475 -23.669 1.00 96.88 267 GLU A O 1
ATOM 2127 N N . ASN A 1 268 ? 8.718 13.617 -23.376 1.00 98.00 268 ASN A N 1
ATOM 2128 C CA . ASN A 1 268 ? 9.276 13.795 -24.722 1.00 98.00 268 ASN A CA 1
ATOM 2129 C C . ASN A 1 268 ? 10.390 12.782 -25.012 1.00 98.00 268 ASN A C 1
ATOM 2131 O O . ASN A 1 268 ? 10.314 12.040 -25.988 1.00 98.00 268 ASN A O 1
ATOM 2135 N N . LYS A 1 269 ? 11.383 12.690 -24.117 1.00 97.56 269 LYS A N 1
ATOM 2136 C CA . LYS A 1 269 ? 12.509 11.757 -24.267 1.00 97.56 269 LYS A CA 1
ATOM 2137 C C . LYS A 1 269 ? 12.049 10.299 -24.221 1.00 97.56 269 LYS A C 1
ATOM 2139 O O . LYS A 1 269 ? 12.572 9.472 -24.958 1.00 97.56 269 LYS A O 1
ATOM 2144 N N . THR A 1 270 ? 11.054 9.977 -23.392 1.00 97.75 270 THR A N 1
ATOM 2145 C CA . THR A 1 270 ? 10.487 8.619 -23.330 1.00 97.75 270 THR A CA 1
ATOM 2146 C C . THR A 1 270 ? 9.773 8.257 -24.630 1.00 97.75 270 THR A C 1
ATOM 2148 O O . THR A 1 270 ? 9.991 7.170 -25.158 1.00 97.75 270 THR A O 1
ATOM 2151 N N . ASN A 1 271 ? 8.951 9.162 -25.167 1.00 97.62 271 ASN A N 1
ATOM 2152 C CA . ASN A 1 271 ? 8.216 8.945 -26.413 1.00 97.62 271 ASN A CA 1
ATOM 2153 C C . ASN A 1 271 ? 9.147 8.810 -27.629 1.00 97.62 271 ASN A C 1
ATOM 2155 O O . ASN A 1 271 ? 8.813 8.078 -28.556 1.00 97.62 271 ASN A O 1
ATOM 2159 N N . GLU A 1 272 ? 10.302 9.477 -27.611 1.00 97.81 272 GLU A N 1
ATOM 2160 C CA . GLU A 1 272 ? 11.329 9.370 -28.650 1.00 97.81 272 GLU A CA 1
ATOM 2161 C C . GLU A 1 272 ? 12.165 8.086 -28.519 1.00 97.81 272 GLU A C 1
ATOM 2163 O O . GLU A 1 272 ? 12.285 7.313 -29.470 1.00 97.81 272 GLU A O 1
ATOM 2168 N N . LEU A 1 273 ? 12.749 7.837 -27.342 1.00 98.00 273 LEU A N 1
ATOM 2169 C CA . LEU A 1 273 ? 13.752 6.783 -27.174 1.00 98.00 273 LEU A CA 1
ATOM 2170 C C . LEU A 1 273 ? 13.147 5.392 -26.999 1.00 98.00 273 LEU A C 1
ATOM 2172 O O . LEU A 1 273 ? 13.705 4.430 -27.517 1.00 98.00 273 LEU A O 1
ATOM 2176 N N . LEU A 1 274 ? 12.029 5.248 -26.280 1.00 98.06 274 LEU A N 1
ATOM 2177 C CA . LEU A 1 274 ? 11.495 3.923 -25.942 1.00 98.06 274 LEU A CA 1
ATOM 2178 C C . LEU A 1 274 ? 11.132 3.090 -27.190 1.00 98.06 274 LEU A C 1
ATOM 2180 O O . LEU A 1 274 ? 11.580 1.943 -27.265 1.00 98.06 274 LEU A O 1
ATOM 2184 N N . PRO A 1 275 ? 10.407 3.624 -28.199 1.00 98.06 275 PRO A N 1
ATOM 2185 C CA . PRO A 1 275 ? 10.127 2.874 -29.425 1.00 98.06 275 PRO A CA 1
ATOM 2186 C C . PRO A 1 275 ? 11.404 2.504 -30.187 1.00 98.06 275 PRO A C 1
ATOM 2188 O O . PRO A 1 275 ? 11.536 1.368 -30.639 1.00 98.06 275 PRO A O 1
ATOM 2191 N N . LYS A 1 276 ? 12.370 3.432 -30.259 1.00 98.19 276 LYS A N 1
ATOM 2192 C CA . LYS A 1 276 ? 13.671 3.200 -30.896 1.00 98.19 276 LYS A CA 1
ATOM 2193 C C . LYS A 1 276 ? 14.428 2.052 -30.222 1.00 98.19 276 LYS A C 1
ATOM 2195 O O . LYS A 1 276 ? 14.922 1.167 -30.912 1.00 98.19 276 LYS A O 1
ATOM 2200 N N . ARG A 1 277 ? 14.464 2.005 -28.884 1.00 98.19 277 ARG A N 1
ATOM 2201 C CA . ARG A 1 277 ? 15.111 0.904 -28.146 1.00 98.19 277 ARG A CA 1
ATOM 2202 C C . ARG A 1 277 ? 14.426 -0.432 -28.378 1.00 98.19 277 ARG A C 1
ATOM 2204 O O . ARG A 1 277 ? 15.108 -1.432 -28.558 1.00 98.19 277 ARG A O 1
ATOM 2211 N N . TYR A 1 278 ? 13.097 -0.467 -28.419 1.00 98.19 278 TYR A N 1
ATOM 2212 C CA . TYR A 1 278 ? 12.375 -1.700 -28.737 1.00 98.19 278 TYR A CA 1
ATOM 2213 C C . TYR A 1 278 ? 12.701 -2.210 -30.142 1.00 98.19 278 TYR A C 1
ATOM 2215 O O . TYR A 1 278 ? 12.920 -3.407 -30.321 1.00 98.19 278 TYR A O 1
ATOM 2223 N N . GLU A 1 279 ? 12.756 -1.311 -31.124 1.00 98.25 279 GLU A N 1
ATOM 2224 C CA . GLU A 1 279 ? 13.125 -1.646 -32.496 1.00 98.25 279 GLU A CA 1
ATOM 2225 C C . GLU A 1 279 ? 14.567 -2.169 -32.583 1.00 98.25 279 GLU A C 1
ATOM 2227 O O . GLU A 1 279 ? 14.800 -3.218 -33.182 1.00 98.25 279 GLU A O 1
ATOM 2232 N N . GLU A 1 280 ? 15.521 -1.491 -31.938 1.00 98.25 280 GLU A N 1
ATOM 2233 C CA . GLU A 1 280 ? 16.920 -1.927 -31.851 1.00 98.25 280 GLU A CA 1
ATOM 2234 C C . GLU A 1 280 ? 17.038 -3.318 -31.213 1.00 98.25 280 GLU A C 1
ATOM 2236 O O . GLU A 1 280 ? 17.690 -4.200 -31.772 1.00 98.25 280 GLU A O 1
ATOM 2241 N N . ILE A 1 281 ? 16.354 -3.553 -30.087 1.00 98.50 281 ILE A N 1
ATOM 2242 C CA . ILE A 1 281 ? 16.326 -4.848 -29.395 1.00 98.50 281 ILE A CA 1
ATOM 2243 C C . ILE A 1 281 ? 15.813 -5.950 -30.329 1.00 98.50 281 ILE A C 1
ATOM 2245 O O . ILE A 1 281 ? 16.473 -6.981 -30.473 1.00 98.50 281 ILE A O 1
ATOM 2249 N N . GLN A 1 282 ? 14.683 -5.725 -31.005 1.00 97.81 282 GLN A N 1
ATOM 2250 C CA . GLN A 1 282 ? 14.072 -6.715 -31.897 1.00 97.81 282 GLN A CA 1
ATOM 2251 C C . GLN A 1 282 ? 14.907 -6.984 -33.158 1.00 97.81 282 GLN A C 1
ATOM 2253 O O . GLN A 1 282 ? 14.962 -8.125 -33.615 1.00 97.81 282 GLN A O 1
ATOM 2258 N N . LYS A 1 283 ? 15.578 -5.965 -33.713 1.00 98.25 283 LYS A N 1
ATOM 2259 C CA . LYS A 1 283 ? 16.388 -6.087 -34.939 1.00 98.25 283 LYS A CA 1
ATOM 2260 C C . LYS A 1 283 ? 17.823 -6.559 -34.702 1.00 98.25 283 LYS A C 1
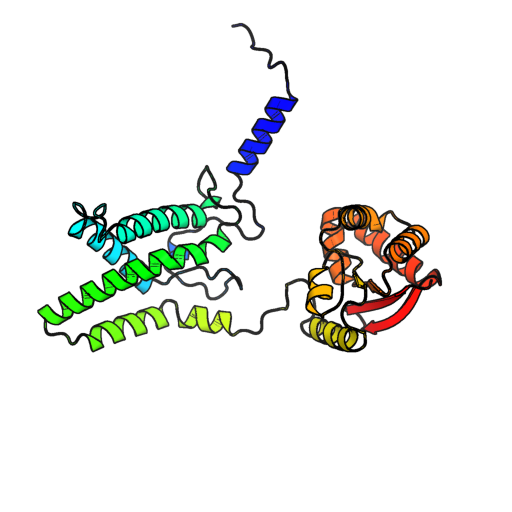ATOM 2262 O O . LYS A 1 283 ? 18.455 -7.027 -35.643 1.00 98.25 283 LYS A O 1
ATOM 2267 N N . SER A 1 284 ? 18.338 -6.459 -33.477 1.00 98.25 284 SER A N 1
ATOM 2268 C CA . SER A 1 284 ? 19.744 -6.756 -33.156 1.00 98.25 284 SER A CA 1
ATOM 2269 C C . SER A 1 284 ? 20.182 -8.196 -33.427 1.00 98.25 284 SER A C 1
ATOM 2271 O O . SER A 1 284 ? 21.370 -8.464 -33.569 1.00 98.25 284 SER A O 1
ATOM 2273 N N . GLY A 1 285 ? 19.247 -9.150 -33.424 1.00 98.00 285 GLY A N 1
ATOM 2274 C CA . GLY A 1 285 ? 19.568 -10.575 -33.462 1.00 98.00 285 GLY A CA 1
ATOM 2275 C C . GLY A 1 285 ? 20.180 -11.126 -32.165 1.00 98.00 285 GLY A C 1
ATOM 2276 O O . GLY A 1 285 ? 20.348 -12.342 -32.084 1.00 98.00 285 GLY A O 1
ATOM 2277 N N . LEU A 1 286 ? 20.440 -10.290 -31.150 1.00 98.50 286 LEU A N 1
ATOM 2278 C CA . LEU A 1 286 ? 20.972 -10.665 -29.825 1.00 98.50 286 LEU A CA 1
ATOM 2279 C C . LEU A 1 286 ? 19.910 -11.287 -28.903 1.00 98.50 286 LEU A C 1
ATOM 2281 O O . LEU A 1 286 ? 20.218 -11.938 -27.905 1.00 98.50 286 LEU A O 1
ATOM 2285 N N . PHE A 1 287 ? 18.644 -11.118 -29.271 1.00 98.69 287 PHE A N 1
ATOM 2286 C CA . PHE A 1 287 ? 17.481 -11.601 -28.545 1.00 98.69 287 PHE A CA 1
ATOM 2287 C C . PHE A 1 287 ? 16.617 -12.472 -29.463 1.00 98.69 287 PHE A C 1
ATOM 2289 O O . PHE A 1 287 ? 16.561 -12.248 -30.673 1.00 98.69 287 PHE A O 1
ATOM 2296 N N . ALA A 1 288 ? 15.955 -13.488 -28.908 1.00 98.38 288 ALA A N 1
ATOM 2297 C CA . ALA A 1 288 ? 15.004 -14.330 -29.635 1.00 98.38 288 ALA A CA 1
ATOM 2298 C C . ALA A 1 288 ? 13.596 -14.185 -29.035 1.00 98.38 288 ALA A C 1
ATOM 2300 O O . ALA A 1 288 ? 13.434 -14.463 -27.848 1.00 98.38 288 ALA A O 1
ATOM 2301 N N . PRO A 1 289 ? 12.566 -13.778 -29.797 1.00 98.12 289 PRO A N 1
ATOM 2302 C CA . PRO A 1 289 ? 11.204 -13.723 -29.275 1.00 98.12 289 PRO A CA 1
ATOM 2303 C C . PRO A 1 289 ? 10.688 -15.131 -28.966 1.00 98.12 289 PRO A C 1
ATOM 2305 O O . PRO A 1 289 ? 10.759 -16.019 -29.812 1.00 98.12 289 PRO A O 1
ATOM 2308 N N . VAL A 1 290 ? 10.176 -15.331 -27.749 1.00 98.31 290 VAL A N 1
ATOM 2309 C CA . VAL A 1 290 ? 9.654 -16.634 -27.282 1.00 98.31 290 VAL A CA 1
ATOM 2310 C C . VAL A 1 290 ? 8.189 -16.586 -26.865 1.00 98.31 290 VAL A C 1
ATOM 2312 O O . VAL A 1 290 ? 7.521 -17.614 -26.864 1.00 98.31 290 VAL A O 1
ATOM 2315 N N . TYR A 1 291 ? 7.673 -15.406 -26.526 1.00 98.19 291 TYR A N 1
ATOM 2316 C CA . TYR A 1 291 ? 6.265 -15.208 -26.201 1.00 98.19 291 TYR A CA 1
ATOM 2317 C C . TYR A 1 291 ? 5.862 -13.782 -26.549 1.00 98.19 291 TYR A C 1
ATOM 2319 O O . TYR A 1 291 ? 6.604 -12.840 -26.273 1.00 98.19 291 TYR A O 1
ATOM 2327 N N . TYR A 1 292 ? 4.687 -13.614 -27.144 1.00 97.38 292 TYR A N 1
ATOM 2328 C CA . TYR A 1 292 ? 4.158 -12.308 -27.504 1.00 97.38 292 TYR A CA 1
ATOM 2329 C C . TYR A 1 292 ? 2.661 -12.268 -27.240 1.00 97.38 292 TYR A C 1
ATOM 2331 O O . TYR A 1 292 ? 1.919 -13.135 -27.704 1.00 97.38 292 TYR A O 1
ATOM 2339 N N . LYS A 1 293 ? 2.223 -11.229 -26.530 1.00 96.88 293 LYS A N 1
ATOM 2340 C CA . LYS A 1 293 ? 0.812 -10.913 -26.367 1.00 96.88 293 LYS A CA 1
ATOM 2341 C C . LYS A 1 293 ? 0.578 -9.471 -26.791 1.00 96.88 293 LYS A C 1
ATOM 2343 O O . LYS A 1 293 ? 1.127 -8.540 -26.196 1.00 96.88 293 LYS A O 1
ATOM 2348 N N . GLU A 1 294 ? -0.217 -9.307 -27.844 1.00 94.31 294 GLU A N 1
ATOM 2349 C CA . GLU A 1 294 ? -0.491 -8.009 -28.456 1.00 94.31 294 GLU A CA 1
ATOM 2350 C C . GLU A 1 294 ? -0.976 -6.993 -27.412 1.00 94.31 294 GLU A C 1
ATOM 2352 O O . GLU A 1 294 ? -1.816 -7.302 -26.567 1.00 94.31 294 GLU A O 1
ATOM 2357 N N . ASN A 1 295 ? -0.426 -5.776 -27.460 1.00 89.94 295 ASN A N 1
ATOM 2358 C CA . ASN A 1 295 ? -0.753 -4.672 -26.550 1.00 89.94 295 ASN A CA 1
ATOM 2359 C C . ASN A 1 295 ? -0.534 -4.957 -25.048 1.00 89.94 295 ASN A C 1
ATOM 2361 O O . ASN A 1 295 ? -1.023 -4.196 -24.211 1.00 89.94 295 ASN A O 1
ATOM 2365 N N . MET A 1 296 ? 0.200 -6.018 -24.696 1.00 93.62 296 MET A N 1
ATOM 2366 C CA . MET A 1 296 ? 0.547 -6.352 -23.314 1.00 93.62 296 MET A CA 1
ATOM 2367 C C . MET A 1 296 ? 2.067 -6.391 -23.134 1.00 93.62 296 MET A C 1
ATOM 2369 O O . MET A 1 296 ? 2.660 -5.422 -22.661 1.00 93.62 296 MET A O 1
ATOM 2373 N N . PHE A 1 297 ? 2.716 -7.482 -23.544 1.00 96.69 297 PHE A N 1
ATOM 2374 C CA . PHE A 1 297 ? 4.155 -7.652 -23.365 1.00 96.69 297 PHE A CA 1
ATOM 2375 C C . PHE A 1 297 ? 4.778 -8.594 -24.401 1.00 96.69 297 PHE A C 1
ATOM 2377 O O . PHE A 1 297 ? 4.117 -9.439 -25.009 1.00 96.69 297 PHE A O 1
ATOM 2384 N N . LEU A 1 298 ? 6.085 -8.428 -24.582 1.00 98.00 298 LEU A N 1
ATOM 2385 C CA . LEU A 1 298 ? 6.952 -9.264 -25.400 1.00 98.00 298 LEU A CA 1
ATOM 2386 C C . LEU A 1 298 ? 8.022 -9.877 -24.499 1.00 98.00 298 LEU A C 1
ATOM 2388 O O . LEU A 1 298 ? 8.688 -9.166 -23.746 1.00 98.00 298 LEU A O 1
ATOM 2392 N N . VAL A 1 299 ? 8.198 -11.189 -24.604 1.00 98.50 299 VAL A N 1
ATOM 2393 C CA . VAL A 1 299 ? 9.268 -11.922 -23.932 1.00 98.50 299 VAL A CA 1
ATOM 2394 C C . VAL A 1 299 ? 10.321 -12.306 -24.953 1.00 98.50 299 VAL A C 1
ATOM 2396 O O . VAL A 1 299 ? 10.042 -12.928 -25.983 1.00 98.50 299 VAL A O 1
ATOM 2399 N N . LEU A 1 300 ? 11.553 -11.974 -24.611 1.00 98.62 300 LEU A N 1
ATOM 2400 C CA . LEU A 1 300 ? 12.740 -12.222 -25.396 1.00 98.62 300 LEU A CA 1
ATOM 2401 C C . LEU A 1 300 ? 13.686 -13.123 -24.603 1.00 98.62 300 LEU A C 1
ATOM 2403 O O . LEU A 1 300 ? 14.024 -12.810 -23.467 1.00 98.62 300 LEU A O 1
ATOM 2407 N N . LYS A 1 301 ? 14.146 -14.221 -25.195 1.00 98.62 301 LYS A N 1
ATOM 2408 C CA . LYS A 1 301 ? 15.251 -15.019 -24.665 1.00 98.62 301 LYS A CA 1
ATOM 2409 C C . LYS A 1 301 ? 16.579 -14.352 -25.017 1.00 98.62 301 LYS A C 1
ATOM 2411 O O . LYS A 1 301 ? 16.786 -13.966 -26.172 1.00 98.62 301 LYS A O 1
ATOM 2416 N N . VAL A 1 302 ? 17.463 -14.223 -24.035 1.00 98.56 302 VAL A N 1
ATOM 2417 C CA . VAL A 1 302 ? 18.821 -13.694 -24.212 1.00 98.56 302 VAL A CA 1
ATOM 2418 C C . VAL A 1 302 ? 19.681 -14.774 -24.872 1.00 98.56 302 VAL A C 1
ATOM 2420 O O . VAL A 1 302 ? 19.685 -15.923 -24.427 1.00 98.56 302 VAL A O 1
ATOM 2423 N N . LYS A 1 303 ? 20.369 -14.442 -25.971 1.00 97.81 303 LYS A N 1
ATOM 2424 C CA . LYS A 1 303 ? 21.316 -15.367 -26.615 1.00 97.81 303 LYS A CA 1
ATOM 2425 C C . LYS A 1 303 ? 22.683 -15.232 -25.949 1.00 97.81 303 LYS A C 1
ATOM 2427 O O . LYS A 1 303 ? 23.131 -14.108 -25.756 1.00 97.81 303 LYS A O 1
ATOM 2432 N N . TYR A 1 304 ? 23.316 -16.347 -25.607 1.00 93.06 304 TYR A N 1
ATOM 2433 C CA . TYR A 1 304 ? 24.662 -16.393 -25.027 1.00 93.06 304 TYR A CA 1
ATOM 2434 C C . TYR A 1 304 ? 25.688 -16.793 -26.081 1.00 93.06 304 TYR A C 1
ATOM 2436 O O . TYR A 1 304 ? 25.297 -17.548 -27.004 1.00 93.06 304 TYR A O 1
#

pLDDT: mean 93.36, std 7.79, range [49.69, 98.75]